Protein AF-U9T1N5-F1 (afdb_monomer_lite)

Foldseek 3Di:
DVVVVVVVVLVVVLVVLVVVLVVLVVVLVVLVVVLVVLVVVLVVLVVVLVVLVVVLVVLVVVLVVLVVVLVVLVVLLVCLVVLVVVLVVLVVVLVCCVPPHPDDSVVSVVVNVVSVVSNVVNVVSVVVSVVSVVVSVVSVVVSVVSVVVSVVSVVVSVVSVVVSVVSVVVSVVSVVVSVVSVVVSVVSVVVVVVVVVVVVVVVVVVVVVVVVVVVVVVVVVVVVVVVVVVVVVVVVVVVVVVVVVVVVVVVPPVPVVVVVVVVVVVVVVVCVVVVVVVVVVCPVVVVVVVVVVVVVVVVVVVVVVVVVVVVVVVVVVVVVVVVVVVVVVVVVVVVVVVVVVVVVD

Organism: Rhizophagus irregularis (strain DAOM 181602 / DAOM 197198 / MUCL 43194) (NCBI:txid747089)

Sequence (345 aa):
MQQINEEDKLKSLIAEELVEKKRLQKEIKDLKHKLAIKEEDIKQSEKQLEETNRKLELEDEKYVNIKNELDNIKSSLSGIEEKKVELNKLEKKLEHEKRFTKNGTSGLRRQMNDLKKQIHLLHEQAAKAKEMENKLEETRKHKEDLQNEQINQQACIKKLYEDKGNLQQLLEILNNKLKEKEKFICNLQQQSAKKITALYDGMKENEKLINKPGKQNEEKTNNEIKDEVIFIDKLNDRNSQKKITALNKQSENSDIINKHQQQTDELKRQLNEETREYQEDLTPLNYQLRNNEELSVGLKSELNEVIEKYQYSQNFHSKEIFILISQIQADQKLIDLMLKKRKLV

Radius of gyration: 77.5 Å; chains: 1; bounding box: 154×102×190 Å

Structure (mmCIF, N/CA/C/O backbone):
data_AF-U9T1N5-F1
#
_entry.id   AF-U9T1N5-F1
#
loop_
_atom_site.group_PDB
_atom_site.id
_atom_site.type_symbol
_atom_site.label_atom_id
_atom_site.label_alt_id
_atom_site.label_comp_id
_atom_site.label_asym_id
_atom_site.label_entity_id
_atom_site.label_seq_id
_atom_site.pdbx_PDB_ins_code
_atom_site.Cartn_x
_atom_site.Cartn_y
_atom_site.Cartn_z
_atom_site.occupancy
_atom_site.B_iso_or_equiv
_atom_site.auth_seq_id
_atom_site.auth_comp_id
_atom_site.auth_asym_id
_atom_site.auth_atom_id
_atom_site.pdbx_PDB_model_num
ATOM 1 N N . MET A 1 1 ? 20.075 -3.996 -54.965 1.00 49.34 1 MET A N 1
ATOM 2 C CA . MET A 1 1 ? 18.739 -3.717 -54.384 1.00 49.34 1 MET A CA 1
ATOM 3 C C . MET A 1 1 ? 18.363 -4.637 -53.217 1.00 49.34 1 MET A C 1
ATOM 5 O O . MET A 1 1 ? 17.818 -4.127 -52.252 1.00 49.34 1 MET A O 1
ATOM 9 N N . GLN A 1 2 ? 18.669 -5.945 -53.234 1.00 53.41 2 GLN A N 1
ATOM 10 C CA . GLN A 1 2 ? 18.290 -6.868 -52.140 1.00 53.41 2 GLN A CA 1
ATOM 11 C C . GLN A 1 2 ? 18.920 -6.555 -50.763 1.00 53.41 2 GLN A C 1
ATOM 13 O O . GLN A 1 2 ? 18.218 -6.625 -49.763 1.00 53.41 2 GLN A O 1
ATOM 18 N N . GLN A 1 3 ? 20.196 -6.150 -50.697 1.00 56.00 3 GLN A N 1
ATOM 19 C CA . GLN A 1 3 ? 20.889 -5.889 -49.419 1.00 56.00 3 GLN A CA 1
ATOM 20 C C . GLN A 1 3 ? 20.422 -4.619 -48.685 1.00 56.00 3 GLN A C 1
ATOM 22 O O . GLN A 1 3 ? 20.327 -4.634 -47.462 1.00 56.00 3 GLN A O 1
ATOM 27 N N . ILE A 1 4 ? 20.062 -3.553 -49.414 1.00 58.09 4 ILE A N 1
ATOM 28 C CA . ILE A 1 4 ? 19.536 -2.302 -48.826 1.00 58.09 4 ILE A CA 1
ATOM 29 C C . ILE A 1 4 ? 18.226 -2.582 -48.064 1.00 58.09 4 ILE A C 1
ATOM 31 O O . ILE A 1 4 ? 18.021 -2.098 -46.958 1.00 58.09 4 ILE A O 1
ATOM 35 N N . ASN A 1 5 ? 17.389 -3.476 -48.601 1.00 73.56 5 ASN A N 1
ATOM 36 C CA . ASN A 1 5 ? 16.113 -3.859 -47.995 1.00 73.56 5 ASN A CA 1
ATOM 37 C C . ASN A 1 5 ? 16.281 -4.653 -46.678 1.00 73.56 5 ASN A C 1
ATOM 39 O O . ASN A 1 5 ? 15.426 -4.598 -45.801 1.00 73.56 5 ASN A O 1
ATOM 43 N N . GLU A 1 6 ? 17.375 -5.399 -46.503 1.00 78.62 6 GLU A N 1
ATOM 44 C CA . GLU A 1 6 ? 17.632 -6.130 -45.251 1.00 78.62 6 GLU A CA 1
ATOM 45 C C . GLU A 1 6 ? 18.152 -5.237 -44.123 1.00 78.62 6 GLU A C 1
ATOM 47 O O . GLU A 1 6 ? 17.869 -5.496 -42.951 1.00 78.62 6 GLU A O 1
ATOM 52 N N . GLU A 1 7 ? 18.923 -4.202 -44.452 1.00 78.25 7 GLU A N 1
ATOM 53 C CA . GLU A 1 7 ? 19.484 -3.288 -43.459 1.00 78.25 7 GLU A CA 1
ATOM 54 C C . GLU A 1 7 ? 18.401 -2.387 -42.859 1.00 78.25 7 GLU A C 1
ATOM 56 O O . GLU A 1 7 ? 18.321 -2.237 -41.637 1.00 78.25 7 GLU A O 1
ATOM 61 N N . ASP A 1 8 ? 17.510 -1.870 -43.705 1.00 84.62 8 ASP A N 1
ATOM 62 C CA . ASP A 1 8 ? 16.367 -1.070 -43.268 1.00 84.62 8 ASP A CA 1
ATOM 63 C C . ASP A 1 8 ? 15.388 -1.897 -42.421 1.00 84.62 8 ASP A C 1
ATOM 65 O O . ASP A 1 8 ? 14.896 -1.417 -41.398 1.00 84.62 8 ASP A O 1
ATOM 69 N N . LYS A 1 9 ? 15.187 -3.181 -42.754 1.00 86.81 9 LYS A N 1
ATOM 70 C CA . LYS A 1 9 ? 14.418 -4.117 -41.915 1.00 86.81 9 LYS A CA 1
ATOM 71 C C . LYS A 1 9 ? 15.040 -4.313 -40.534 1.00 86.81 9 LYS A C 1
ATOM 73 O O . LYS A 1 9 ? 14.321 -4.287 -39.539 1.00 86.81 9 LYS A O 1
ATOM 78 N N . LEU A 1 10 ? 16.360 -4.492 -40.452 1.00 86.69 10 LEU A N 1
ATOM 79 C CA . LEU A 1 10 ? 17.055 -4.674 -39.174 1.00 86.69 10 LEU A CA 1
ATOM 80 C C . LEU A 1 10 ? 16.977 -3.405 -38.310 1.00 86.69 10 LEU A C 1
ATOM 82 O O . LEU A 1 10 ? 16.719 -3.494 -37.110 1.00 86.69 10 LEU A O 1
ATOM 86 N N . LYS A 1 11 ? 17.152 -2.225 -38.919 1.00 88.12 11 LYS A N 1
ATOM 87 C CA . LYS A 1 11 ? 16.994 -0.929 -38.238 1.00 88.12 11 LYS A CA 1
ATOM 88 C C . LYS A 1 11 ? 15.570 -0.742 -37.717 1.00 88.12 11 LYS A C 1
ATOM 90 O O . LYS A 1 11 ? 15.403 -0.361 -36.560 1.00 88.12 11 LYS A O 1
ATOM 95 N N . SER A 1 12 ? 14.565 -1.060 -38.537 1.00 89.06 12 SER A N 1
ATOM 96 C CA . SER A 1 12 ? 13.152 -1.017 -38.144 1.00 89.06 12 SER A CA 1
ATOM 97 C C . SER A 1 12 ? 12.873 -1.933 -36.951 1.00 89.06 12 SER A C 1
ATOM 99 O O . SER A 1 12 ? 12.274 -1.492 -35.973 1.00 89.06 12 SER A O 1
ATOM 101 N N . LEU A 1 13 ? 13.366 -3.175 -36.990 1.00 91.88 13 LEU A N 1
ATOM 102 C CA . LEU A 1 13 ? 13.184 -4.144 -35.908 1.00 91.88 13 LEU A CA 1
ATOM 103 C C . LEU A 1 13 ? 13.838 -3.670 -34.599 1.00 91.88 13 LEU A C 1
ATOM 105 O O . LEU A 1 13 ? 13.223 -3.730 -33.540 1.00 91.88 13 LEU A O 1
ATOM 109 N N . ILE A 1 14 ? 15.070 -3.148 -34.657 1.00 90.50 14 ILE A N 1
ATO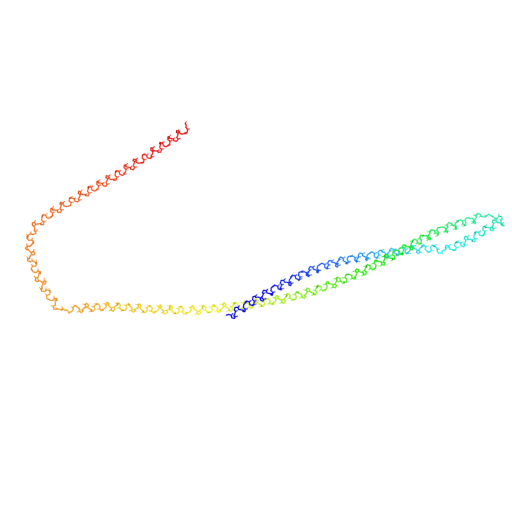M 110 C CA . ILE A 1 14 ? 15.757 -2.601 -33.473 1.00 90.50 14 ILE A CA 1
ATOM 111 C C . ILE A 1 14 ? 14.975 -1.417 -32.889 1.00 90.50 14 ILE A C 1
ATOM 113 O O . ILE A 1 14 ? 14.857 -1.302 -31.669 1.00 90.50 14 ILE A O 1
ATOM 117 N N . ALA A 1 15 ? 14.443 -0.534 -33.739 1.00 92.31 15 ALA A N 1
ATOM 118 C CA . ALA A 1 15 ? 13.656 0.610 -33.293 1.00 92.31 15 ALA A CA 1
ATOM 119 C C . ALA A 1 15 ? 12.362 0.174 -32.585 1.00 92.31 15 ALA A C 1
ATOM 121 O O . ALA A 1 15 ? 12.067 0.682 -31.503 1.00 92.31 15 ALA A O 1
ATOM 122 N N . GLU A 1 16 ? 11.632 -0.790 -33.150 1.00 92.69 16 GLU A N 1
ATOM 123 C CA . GLU A 1 16 ? 10.418 -1.364 -32.557 1.00 92.69 16 GLU A CA 1
ATOM 124 C C . GLU A 1 16 ? 10.701 -1.985 -31.179 1.00 92.69 16 GLU A C 1
ATOM 126 O O . GLU A 1 16 ? 10.043 -1.662 -30.187 1.00 92.69 16 GLU A O 1
ATOM 131 N N . GLU A 1 17 ? 11.760 -2.786 -31.078 1.00 93.56 17 GLU A N 1
ATOM 132 C CA . GLU A 1 17 ? 12.170 -3.423 -29.825 1.00 93.56 17 GLU A CA 1
ATOM 133 C C . GLU A 1 17 ? 12.615 -2.409 -28.756 1.00 93.56 17 GLU A C 1
ATOM 135 O O . GLU A 1 17 ? 12.323 -2.568 -27.567 1.00 93.56 17 GLU A O 1
ATOM 140 N N . LEU A 1 18 ? 13.275 -1.316 -29.154 1.00 93.50 18 LEU A N 1
ATOM 141 C CA . LEU A 1 18 ? 13.633 -0.222 -28.245 1.00 93.50 18 LEU A CA 1
ATOM 142 C C . LEU A 1 18 ? 12.406 0.537 -27.722 1.00 93.50 18 LEU A C 1
ATOM 144 O O . LEU A 1 18 ? 12.415 0.989 -26.572 1.00 93.50 18 LEU A O 1
ATOM 148 N N . VAL A 1 19 ? 11.364 0.697 -28.541 1.00 94.88 19 VAL A N 1
ATOM 149 C CA . VAL A 1 19 ? 10.091 1.293 -28.107 1.00 94.88 19 VAL A CA 1
ATOM 150 C C . VAL A 1 19 ? 9.415 0.388 -27.081 1.00 94.88 19 VAL A C 1
ATOM 152 O O . VAL A 1 19 ? 9.034 0.863 -26.008 1.00 94.88 19 VAL A O 1
ATOM 155 N N . GLU A 1 20 ? 9.345 -0.914 -27.350 1.00 93.62 20 GLU A N 1
ATOM 156 C CA . GLU A 1 20 ? 8.751 -1.884 -26.429 1.00 93.62 20 GLU A CA 1
ATOM 157 C C . GLU A 1 20 ? 9.527 -1.970 -25.104 1.00 93.62 20 GLU A C 1
ATOM 159 O O . GLU A 1 20 ? 8.930 -1.958 -24.026 1.00 93.62 20 GLU A O 1
ATOM 164 N N . LYS A 1 21 ? 10.866 -1.931 -25.154 1.00 94.19 21 LYS A N 1
ATOM 165 C CA . LYS A 1 21 ? 11.723 -1.821 -23.962 1.00 94.19 21 LYS A CA 1
ATOM 166 C C . LYS A 1 21 ? 11.336 -0.619 -23.096 1.00 94.19 21 LYS A C 1
ATOM 168 O O . LYS A 1 21 ? 11.179 -0.756 -21.882 1.00 94.19 21 LYS A O 1
ATOM 173 N N . LYS A 1 22 ? 11.177 0.564 -23.701 1.00 95.94 22 LYS A N 1
ATOM 174 C CA . LYS A 1 22 ? 10.776 1.783 -22.976 1.00 95.94 22 LYS A CA 1
ATOM 175 C C . LYS A 1 22 ? 9.373 1.652 -22.379 1.00 95.94 22 LYS A C 1
ATOM 177 O O . LYS A 1 22 ? 9.148 2.129 -21.266 1.00 95.94 22 LYS A O 1
ATOM 182 N N . ARG A 1 23 ? 8.447 0.993 -23.085 1.00 95.81 23 ARG A N 1
ATOM 183 C CA . ARG A 1 23 ? 7.092 0.708 -22.590 1.00 95.81 23 ARG A CA 1
ATOM 184 C C . ARG A 1 23 ? 7.133 -0.162 -21.333 1.00 95.81 23 ARG A C 1
ATOM 186 O O . ARG A 1 23 ? 6.575 0.239 -20.314 1.00 95.81 23 ARG A O 1
ATOM 193 N N . LEU A 1 24 ? 7.876 -1.269 -21.370 1.00 96.75 24 LEU A N 1
ATOM 194 C CA . LEU A 1 24 ? 8.067 -2.161 -20.220 1.00 96.75 24 LEU A CA 1
ATOM 195 C C . LEU A 1 24 ? 8.719 -1.443 -19.033 1.00 96.75 24 LEU A C 1
ATOM 197 O O . LEU A 1 24 ? 8.274 -1.591 -17.899 1.00 96.75 24 LEU A O 1
ATOM 201 N N . GLN A 1 25 ? 9.742 -0.618 -19.276 1.00 97.00 25 GLN A N 1
ATOM 202 C CA . GLN A 1 25 ? 10.389 0.170 -18.219 1.00 97.00 25 GLN A CA 1
ATOM 203 C C . GLN A 1 25 ? 9.416 1.132 -17.527 1.00 97.00 25 GLN A C 1
ATOM 205 O O . GLN A 1 25 ? 9.469 1.285 -16.304 1.00 97.00 25 GLN A O 1
ATOM 210 N N . LYS A 1 26 ? 8.523 1.770 -18.294 1.00 96.81 26 LYS A N 1
ATOM 211 C CA . LYS A 1 26 ? 7.474 2.629 -17.739 1.00 96.81 26 LYS A CA 1
ATOM 212 C C . LYS A 1 26 ? 6.490 1.819 -16.893 1.00 96.81 26 LYS A C 1
ATOM 214 O O . LYS A 1 26 ? 6.240 2.194 -15.755 1.00 96.81 26 LYS A O 1
ATOM 219 N N . GLU A 1 27 ? 6.009 0.689 -17.401 1.00 97.44 27 GLU A N 1
ATOM 220 C CA . GLU A 1 27 ? 5.070 -0.177 -16.678 1.00 97.44 27 GLU A CA 1
ATOM 221 C C . GLU A 1 27 ? 5.668 -0.713 -15.365 1.00 97.44 27 GLU A C 1
ATOM 223 O O . GLU A 1 27 ? 5.033 -0.644 -14.315 1.00 97.44 27 GLU A O 1
ATOM 228 N N . ILE A 1 28 ? 6.934 -1.143 -15.384 1.00 97.69 28 ILE A N 1
ATOM 229 C CA . ILE A 1 28 ? 7.688 -1.553 -14.188 1.00 97.69 28 ILE A CA 1
ATOM 230 C C . ILE A 1 28 ? 7.781 -0.408 -13.174 1.00 97.69 28 ILE A C 1
ATOM 232 O O . ILE A 1 28 ? 7.626 -0.631 -11.972 1.00 97.69 28 ILE A O 1
ATOM 236 N N . LYS A 1 29 ? 8.043 0.821 -13.633 1.00 97.94 29 LYS A N 1
ATOM 237 C CA . LYS A 1 29 ? 8.096 2.002 -12.761 1.00 97.94 29 LYS A CA 1
ATOM 238 C C . LYS A 1 29 ? 6.735 2.275 -12.117 1.00 97.94 29 LYS A C 1
ATOM 240 O O . LYS A 1 29 ? 6.678 2.499 -10.908 1.00 97.94 29 LYS A O 1
ATOM 245 N N . ASP A 1 30 ? 5.664 2.208 -12.900 1.00 97.19 30 ASP A N 1
ATOM 246 C CA . ASP A 1 30 ? 4.296 2.428 -12.428 1.00 97.19 30 ASP A CA 1
ATOM 247 C C . ASP A 1 30 ? 3.879 1.349 -11.410 1.00 97.19 30 ASP A C 1
ATOM 249 O O . ASP A 1 30 ? 3.294 1.665 -10.373 1.00 97.19 30 ASP A O 1
ATOM 253 N N . LEU A 1 31 ? 4.242 0.081 -11.640 1.00 97.50 31 LEU A N 1
ATOM 254 C CA . LEU A 1 31 ? 4.007 -1.008 -10.685 1.00 97.50 31 LEU A CA 1
ATOM 255 C C . LEU A 1 31 ? 4.793 -0.838 -9.386 1.00 97.50 31 LEU A C 1
ATOM 257 O O . LEU A 1 31 ? 4.227 -1.041 -8.315 1.00 97.50 31 LEU A O 1
ATOM 261 N N . LYS A 1 32 ? 6.065 -0.427 -9.451 1.00 97.56 32 LYS A N 1
ATOM 262 C CA . LYS A 1 32 ? 6.857 -0.128 -8.245 1.00 97.56 32 LYS A CA 1
ATOM 263 C C . LYS A 1 32 ? 6.202 0.962 -7.402 1.00 97.56 32 LYS A C 1
ATOM 265 O O . LYS A 1 32 ? 6.178 0.851 -6.181 1.00 97.56 32 LYS A O 1
ATOM 270 N N . HIS A 1 33 ? 5.640 1.985 -8.044 1.00 97.25 33 HIS A N 1
ATOM 271 C CA . HIS A 1 33 ? 4.920 3.036 -7.334 1.00 97.25 33 HIS A CA 1
ATOM 272 C C . HIS A 1 33 ? 3.635 2.515 -6.674 1.00 97.25 33 HIS A C 1
ATOM 274 O O . HIS A 1 33 ? 3.422 2.758 -5.490 1.00 97.25 33 HIS A O 1
ATOM 280 N N . LYS A 1 34 ? 2.820 1.732 -7.398 1.00 97.44 34 LYS A N 1
ATOM 281 C CA . LYS A 1 34 ? 1.622 1.080 -6.833 1.00 97.44 34 LYS A CA 1
ATOM 282 C C . LYS A 1 34 ? 1.954 0.174 -5.645 1.00 97.44 34 LYS A C 1
ATOM 284 O O . LYS A 1 34 ? 1.211 0.150 -4.671 1.00 97.44 34 LYS A O 1
ATOM 289 N N . LEU A 1 35 ? 3.067 -0.552 -5.724 1.00 97.69 35 LEU A N 1
ATOM 290 C CA . LEU A 1 35 ? 3.537 -1.427 -4.655 1.00 97.69 35 LEU A CA 1
ATOM 291 C C . LEU A 1 35 ? 3.932 -0.623 -3.410 1.00 97.69 35 LEU A C 1
ATOM 293 O O . LEU A 1 35 ? 3.519 -0.986 -2.317 1.00 97.69 35 LEU A O 1
ATOM 297 N N . ALA A 1 36 ? 4.645 0.495 -3.576 1.00 97.62 36 ALA A N 1
ATOM 298 C CA . ALA A 1 36 ? 4.997 1.378 -2.463 1.00 97.62 36 ALA A CA 1
ATOM 299 C C . ALA A 1 36 ? 3.756 1.967 -1.765 1.00 97.62 36 ALA A C 1
ATOM 301 O O . ALA A 1 36 ? 3.712 2.008 -0.541 1.00 97.62 36 ALA A O 1
ATOM 302 N N . ILE A 1 37 ? 2.733 2.366 -2.533 1.00 97.38 37 ILE A N 1
ATOM 303 C CA . ILE A 1 37 ? 1.448 2.820 -1.975 1.00 97.38 37 ILE A CA 1
ATOM 304 C C . ILE A 1 37 ? 0.804 1.699 -1.150 1.00 97.38 37 ILE A C 1
ATOM 306 O O . ILE A 1 37 ? 0.467 1.906 0.009 1.00 97.38 37 ILE A O 1
ATOM 310 N N . LYS A 1 38 ? 0.709 0.486 -1.711 1.00 96.62 38 LYS A N 1
ATOM 311 C CA . LYS A 1 38 ? 0.138 -0.674 -1.008 1.00 96.62 38 LYS A CA 1
ATOM 312 C C . LYS A 1 38 ? 0.890 -1.030 0.274 1.00 96.62 38 LYS A C 1
ATOM 314 O O . LYS A 1 38 ? 0.267 -1.452 1.240 1.00 96.62 38 LYS A O 1
ATOM 319 N N . GLU A 1 39 ? 2.213 -0.895 0.295 1.00 97.06 39 GLU A N 1
ATOM 320 C CA . GLU A 1 39 ? 3.005 -1.122 1.509 1.00 97.06 39 GLU A CA 1
ATOM 321 C C . GLU A 1 39 ? 2.685 -0.118 2.614 1.00 97.06 39 GLU A C 1
ATOM 323 O O . GLU A 1 39 ? 2.682 -0.494 3.786 1.00 97.06 39 GLU A O 1
ATOM 328 N N . GLU A 1 40 ? 2.390 1.129 2.256 1.00 97.88 40 GLU A N 1
ATOM 329 C CA . GLU A 1 40 ? 1.962 2.139 3.220 1.00 97.88 40 GLU A CA 1
ATOM 330 C C . GLU A 1 40 ? 0.531 1.881 3.711 1.00 97.88 40 GLU A C 1
ATOM 332 O O . GLU A 1 40 ? 0.290 1.912 4.918 1.00 97.88 40 GLU A O 1
ATOM 337 N N . ASP A 1 41 ? -0.386 1.507 2.810 1.00 97.88 41 ASP A N 1
ATOM 338 C CA . ASP A 1 41 ? -1.759 1.121 3.167 1.00 97.88 41 ASP A CA 1
ATOM 339 C C . ASP A 1 41 ? -1.781 -0.044 4.176 1.00 97.88 41 ASP A C 1
ATOM 341 O O . ASP A 1 41 ? -2.577 -0.043 5.120 1.00 97.88 41 ASP A O 1
ATOM 345 N N . ILE A 1 42 ? -0.892 -1.036 4.001 1.00 98.19 42 ILE A N 1
ATOM 346 C CA . ILE A 1 42 ? -0.732 -2.163 4.935 1.00 98.19 42 ILE A CA 1
ATOM 347 C C . ILE A 1 42 ? -0.298 -1.652 6.307 1.00 98.19 42 ILE A C 1
ATOM 349 O O . ILE A 1 42 ? -0.986 -1.929 7.286 1.00 98.19 42 ILE A O 1
ATOM 353 N N . LYS A 1 43 ? 0.781 -0.863 6.386 1.00 98.00 43 LYS A N 1
ATOM 354 C CA . LYS A 1 43 ? 1.285 -0.330 7.665 1.00 98.00 43 LYS A CA 1
ATOM 355 C C . LYS A 1 43 ? 0.228 0.484 8.405 1.00 98.00 43 LYS A C 1
ATOM 357 O O . LYS A 1 43 ? 0.088 0.366 9.621 1.00 98.00 43 LYS A O 1
ATOM 362 N N . GLN A 1 44 ? -0.513 1.323 7.681 1.00 98.00 44 GLN A N 1
ATOM 363 C CA . GLN A 1 44 ? -1.583 2.119 8.270 1.00 98.00 44 GLN A CA 1
ATOM 364 C C . GLN A 1 44 ? -2.705 1.225 8.813 1.00 98.00 44 GLN A C 1
ATOM 366 O O . GLN A 1 44 ? -3.168 1.445 9.933 1.00 98.00 44 GLN A O 1
ATOM 371 N N . SER A 1 45 ? -3.109 0.207 8.052 1.00 97.81 45 SER A N 1
ATOM 372 C CA . SER A 1 45 ? -4.154 -0.737 8.462 1.00 97.81 45 SER A CA 1
ATOM 373 C C . SER A 1 45 ? -3.723 -1.583 9.667 1.00 97.81 45 SER A C 1
ATOM 375 O O . SER A 1 45 ? -4.507 -1.777 10.592 1.00 97.81 45 SER A O 1
ATOM 377 N N . GLU A 1 46 ? -2.467 -2.038 9.710 1.00 97.94 46 GLU A N 1
ATOM 378 C CA . GLU A 1 46 ? -1.898 -2.767 10.853 1.00 97.94 46 GLU A CA 1
ATOM 379 C C . GLU A 1 46 ? -1.887 -1.917 12.125 1.00 97.94 46 GLU A C 1
ATOM 381 O O . GLU A 1 46 ? -2.254 -2.397 13.196 1.00 97.94 46 GLU A O 1
ATOM 386 N N . LYS A 1 47 ? -1.538 -0.631 12.008 1.00 98.12 47 LYS A N 1
ATOM 387 C CA . LYS A 1 47 ? -1.574 0.305 13.136 1.00 98.12 47 LYS A CA 1
ATOM 388 C C . LYS A 1 47 ? -2.994 0.504 13.675 1.00 98.12 47 LYS A C 1
ATOM 390 O O . LYS A 1 47 ? -3.180 0.574 14.888 1.00 98.12 47 LYS A O 1
ATOM 395 N N . GLN A 1 48 ? -3.988 0.599 12.790 1.00 97.44 48 GLN A N 1
ATOM 396 C CA . GLN A 1 48 ? -5.396 0.688 13.192 1.00 97.44 48 GLN A CA 1
ATOM 397 C C . GLN A 1 48 ? -5.856 -0.587 13.906 1.00 97.44 48 GLN A C 1
ATOM 399 O O . GLN A 1 48 ? -6.497 -0.494 14.950 1.00 97.44 48 GLN A O 1
ATOM 404 N N . LEU A 1 49 ? -5.458 -1.760 13.402 1.00 98.06 49 LEU A N 1
ATOM 405 C CA . LEU A 1 49 ? -5.737 -3.041 14.051 1.00 98.06 49 LEU A CA 1
ATOM 406 C C . LEU A 1 49 ? -5.115 -3.132 15.448 1.00 98.06 49 LEU A C 1
ATOM 408 O O . LEU A 1 49 ? -5.768 -3.578 16.390 1.00 98.06 49 LEU A O 1
ATOM 412 N N . GLU A 1 50 ? -3.873 -2.680 15.607 1.00 97.88 50 GLU A N 1
ATOM 413 C CA . GLU A 1 50 ? -3.217 -2.634 16.913 1.00 97.88 50 GLU A CA 1
ATOM 414 C C . GLU A 1 50 ? -3.960 -1.711 17.896 1.00 97.88 50 GLU A C 1
ATOM 416 O O . GLU A 1 50 ? -4.142 -2.061 19.063 1.00 97.88 50 GLU A O 1
ATOM 421 N N . GLU A 1 51 ? -4.439 -0.553 17.436 1.00 97.81 51 GLU A N 1
ATOM 422 C CA . GLU A 1 51 ? -5.229 0.362 18.264 1.00 97.81 51 GLU A CA 1
ATOM 423 C C . GLU A 1 51 ? -6.569 -0.255 18.693 1.00 97.81 51 GLU A C 1
ATOM 425 O O . GLU A 1 51 ? -6.936 -0.167 19.868 1.00 97.81 51 GLU A O 1
ATOM 430 N N . THR A 1 52 ? -7.281 -0.915 17.776 1.00 97.69 52 THR A N 1
ATOM 431 C CA . THR A 1 52 ? -8.526 -1.634 18.083 1.00 97.69 52 THR A CA 1
ATOM 432 C C . THR A 1 52 ? -8.286 -2.770 19.083 1.00 97.69 52 THR A C 1
ATOM 434 O O . THR A 1 52 ? -9.064 -2.922 20.025 1.00 97.69 52 THR A O 1
ATOM 437 N N . ASN A 1 53 ? -7.175 -3.504 18.969 1.00 97.75 53 ASN A N 1
ATOM 438 C CA . ASN A 1 53 ? -6.807 -4.547 19.935 1.00 97.75 53 ASN A CA 1
ATOM 439 C C . ASN A 1 53 ? -6.578 -3.983 21.342 1.00 97.75 53 ASN A C 1
ATOM 441 O O . ASN A 1 53 ? -7.104 -4.525 22.310 1.00 97.75 53 ASN A O 1
ATOM 445 N N . ARG A 1 54 ? -5.867 -2.854 21.464 1.00 97.94 54 ARG A N 1
ATOM 446 C CA . ARG A 1 54 ? -5.678 -2.186 22.765 1.00 97.94 54 ARG A CA 1
ATOM 447 C C . ARG A 1 54 ? -7.004 -1.711 23.361 1.00 97.94 54 ARG A C 1
ATOM 449 O O . ARG A 1 54 ? -7.203 -1.801 24.568 1.00 97.94 54 ARG A O 1
ATOM 456 N N . LYS A 1 55 ? -7.929 -1.210 22.532 1.00 97.56 55 LYS A N 1
ATOM 457 C CA . LYS A 1 55 ? -9.279 -0.832 22.989 1.00 97.56 55 LYS A CA 1
ATOM 458 C C . LYS A 1 55 ? -10.054 -2.043 23.511 1.00 97.56 55 LYS A C 1
ATOM 460 O O . LYS A 1 55 ? -10.708 -1.919 24.541 1.00 97.56 55 LYS A O 1
ATOM 465 N N . LEU A 1 56 ? -9.954 -3.197 22.847 1.00 96.81 56 LEU A N 1
ATOM 466 C CA . LEU A 1 56 ? -10.569 -4.447 23.307 1.00 96.81 56 LEU A CA 1
ATOM 467 C C . LEU A 1 56 ? -10.031 -4.894 24.670 1.00 96.81 56 LEU A C 1
ATOM 469 O O . LEU A 1 56 ? -10.829 -5.211 25.547 1.00 96.81 56 LEU A O 1
ATOM 473 N N . GLU A 1 57 ? -8.711 -4.866 24.869 1.00 96.50 57 GLU A N 1
ATOM 474 C CA . GLU A 1 57 ? -8.086 -5.205 26.158 1.00 96.50 57 GLU A CA 1
ATOM 475 C C . GLU A 1 57 ? -8.602 -4.304 27.291 1.00 96.50 57 GLU A C 1
ATOM 477 O O . GLU A 1 57 ? -9.001 -4.791 28.349 1.00 96.50 57 GLU A O 1
ATOM 482 N N . LEU A 1 58 ? -8.688 -2.993 27.045 1.00 95.69 58 LEU A N 1
ATOM 483 C CA . LEU A 1 58 ? -9.226 -2.041 28.020 1.00 95.69 58 LEU A CA 1
ATOM 484 C C . LEU A 1 58 ? -10.712 -2.277 28.323 1.00 95.69 58 LEU A C 1
ATOM 486 O O . LEU A 1 58 ? -11.143 -2.099 29.463 1.00 95.69 58 LEU A O 1
ATOM 490 N N . GLU A 1 59 ? -11.518 -2.653 27.329 1.00 94.94 59 GLU A N 1
ATOM 491 C CA . GLU A 1 59 ? -12.924 -3.003 27.561 1.00 94.94 59 GLU A CA 1
ATOM 492 C C . GLU A 1 59 ? -13.077 -4.318 28.336 1.00 94.94 59 GLU A C 1
ATOM 494 O O . GLU A 1 59 ? -13.979 -4.426 29.168 1.00 94.94 59 GLU A O 1
ATOM 499 N N . ASP A 1 60 ? -12.175 -5.283 28.148 1.00 94.38 60 ASP A N 1
ATOM 500 C CA . ASP A 1 60 ? -12.144 -6.515 28.941 1.00 94.38 60 ASP A CA 1
ATOM 501 C C . ASP A 1 60 ? -11.828 -6.244 30.412 1.00 94.38 60 ASP A C 1
ATOM 503 O O . ASP A 1 60 ? -12.523 -6.747 31.301 1.00 94.38 60 ASP A O 1
ATOM 507 N N . GLU A 1 61 ? -10.846 -5.385 30.684 1.00 95.88 61 GLU A N 1
ATOM 508 C CA . GLU A 1 61 ? -10.533 -4.940 32.044 1.00 95.88 61 GLU A CA 1
ATOM 509 C C . GLU A 1 61 ? -11.723 -4.218 32.694 1.00 95.88 61 GLU A C 1
ATOM 511 O O . GLU A 1 61 ? -12.095 -4.522 33.835 1.00 95.88 61 GLU A O 1
ATOM 516 N N . LYS A 1 62 ? -12.373 -3.300 31.962 1.00 96.06 62 LYS A N 1
ATOM 517 C CA . LYS A 1 62 ? -13.580 -2.603 32.437 1.00 96.06 62 LYS A CA 1
ATOM 518 C C . LYS A 1 62 ? -14.710 -3.577 32.746 1.00 96.06 62 LYS A C 1
ATOM 520 O O . LYS A 1 62 ? -15.324 -3.468 33.808 1.00 96.06 62 LYS A O 1
ATOM 525 N N . TYR A 1 63 ? -14.976 -4.528 31.850 1.00 96.06 63 TYR A N 1
ATOM 526 C CA . TYR A 1 63 ? -16.022 -5.529 32.037 1.00 96.06 63 TYR A CA 1
ATOM 527 C C . TYR A 1 63 ? -15.781 -6.342 33.312 1.00 96.06 63 TYR A C 1
ATOM 529 O O . TYR A 1 63 ? -16.685 -6.471 34.139 1.00 96.06 63 TYR A O 1
ATOM 537 N N . VAL A 1 64 ? -14.555 -6.843 33.509 1.00 96.19 64 VAL A N 1
ATOM 538 C CA . VAL A 1 64 ? -14.174 -7.600 34.710 1.00 96.19 64 VAL A CA 1
ATOM 539 C C . VAL A 1 64 ? -14.350 -6.757 35.974 1.00 96.19 64 VAL A C 1
ATOM 541 O O . VAL A 1 64 ? -14.912 -7.248 36.954 1.00 96.19 64 VAL A O 1
ATOM 544 N N . ASN A 1 65 ? -13.937 -5.485 35.960 1.00 96.69 65 ASN A N 1
ATOM 545 C CA . ASN A 1 65 ? -14.089 -4.612 37.124 1.00 96.69 65 ASN A CA 1
ATOM 546 C C . ASN A 1 65 ? -15.566 -4.383 37.492 1.00 96.69 65 ASN A C 1
ATOM 548 O O . ASN A 1 65 ? -15.958 -4.620 38.636 1.00 96.69 65 ASN A O 1
ATOM 552 N N . ILE A 1 66 ? -16.407 -4.003 36.521 1.00 95.81 66 ILE A N 1
ATOM 553 C CA . ILE A 1 66 ? -17.844 -3.782 36.765 1.00 95.81 66 ILE A CA 1
ATOM 554 C C . ILE A 1 66 ? -18.512 -5.086 37.222 1.00 95.81 66 ILE A C 1
ATOM 556 O O . ILE A 1 66 ? -19.357 -5.081 38.118 1.00 95.81 66 ILE A O 1
ATOM 560 N N . LYS A 1 67 ? -18.113 -6.225 36.645 1.00 97.19 67 LYS A N 1
ATOM 561 C CA . LYS A 1 67 ? -18.637 -7.540 37.018 1.00 97.19 67 LYS A CA 1
ATOM 562 C C . LYS A 1 67 ? -18.319 -7.889 38.475 1.00 97.19 67 LYS A C 1
ATOM 564 O O . LYS A 1 67 ? -19.222 -8.311 39.198 1.00 97.19 67 LYS A O 1
ATOM 569 N N . ASN A 1 68 ? -17.087 -7.653 38.921 1.00 96.38 68 ASN A N 1
ATOM 570 C CA . ASN A 1 68 ? -16.678 -7.879 40.309 1.00 96.38 68 ASN A CA 1
ATOM 571 C C . ASN A 1 68 ? -17.433 -6.966 41.290 1.00 96.38 68 ASN A C 1
ATOM 573 O O . ASN A 1 68 ? -17.900 -7.427 42.333 1.00 96.38 68 ASN A O 1
ATOM 577 N N . GLU A 1 69 ? -17.596 -5.681 40.960 1.00 95.31 69 GLU A N 1
ATOM 578 C CA . GLU A 1 69 ? -18.392 -4.746 41.767 1.00 95.31 69 GLU A CA 1
ATOM 579 C C . GLU A 1 69 ? -19.856 -5.198 41.886 1.00 95.31 69 GLU A C 1
ATOM 581 O O . GLU A 1 69 ? -20.424 -5.199 42.984 1.00 95.31 69 GLU A O 1
ATOM 586 N N . LEU A 1 70 ? -20.451 -5.653 40.779 1.00 96.38 70 LEU A N 1
ATOM 587 C CA . LEU A 1 70 ? -21.812 -6.178 40.765 1.00 96.38 70 LEU A CA 1
ATOM 588 C C . LEU A 1 70 ? -21.949 -7.427 41.643 1.00 96.38 70 LEU A C 1
ATOM 590 O O . LEU A 1 70 ? -22.918 -7.538 42.396 1.00 96.38 70 LEU A O 1
ATOM 594 N N . ASP A 1 71 ? -20.994 -8.354 41.581 1.00 95.12 71 ASP A N 1
ATOM 595 C CA . ASP A 1 71 ? -21.027 -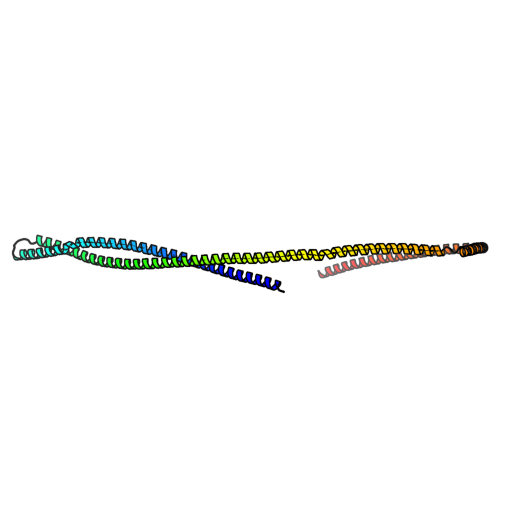9.587 42.373 1.00 95.12 71 ASP A CA 1
ATOM 596 C C . ASP A 1 71 ? -20.868 -9.305 43.883 1.00 95.12 71 ASP A C 1
ATOM 598 O O . ASP A 1 71 ? -21.544 -9.931 44.710 1.00 95.12 71 ASP A O 1
ATOM 602 N N . ASN A 1 72 ? -20.088 -8.283 44.256 1.00 94.00 72 ASN A N 1
ATOM 603 C CA . ASN A 1 72 ? -19.994 -7.796 45.638 1.00 94.00 72 ASN A CA 1
ATOM 604 C C . ASN A 1 72 ? -21.328 -7.219 46.145 1.00 94.00 72 ASN A C 1
ATOM 606 O O . ASN A 1 72 ? -21.766 -7.515 47.266 1.00 94.00 72 ASN A O 1
ATOM 610 N N . ILE A 1 73 ? -22.012 -6.420 45.319 1.00 93.31 73 ILE A N 1
ATOM 611 C CA . ILE A 1 73 ? -23.336 -5.889 45.666 1.00 93.31 73 ILE A CA 1
ATOM 612 C C . ILE A 1 73 ? -24.363 -7.022 45.753 1.00 93.31 73 ILE A C 1
ATOM 614 O O . ILE A 1 73 ? -25.119 -7.085 46.722 1.00 93.31 73 ILE A O 1
ATOM 618 N N . LYS A 1 74 ? -24.370 -7.961 44.800 1.00 94.00 74 LYS A N 1
ATOM 619 C CA . LYS A 1 74 ? -25.274 -9.124 44.816 1.00 94.00 74 LYS A CA 1
ATOM 620 C C . LYS A 1 74 ? -25.088 -9.976 46.069 1.00 94.00 74 LYS A C 1
ATOM 622 O O . LYS A 1 74 ? -26.079 -10.371 46.683 1.00 94.00 74 LYS A O 1
ATOM 627 N N . SER A 1 75 ? -23.845 -10.180 46.499 1.00 91.00 75 SER A N 1
ATOM 628 C CA . SER A 1 75 ? -23.534 -10.871 47.756 1.00 91.00 75 SER A CA 1
ATOM 629 C C . SER A 1 75 ? -24.141 -10.146 48.963 1.00 91.00 75 SER A C 1
ATOM 631 O O . SER A 1 75 ? -24.771 -10.783 49.807 1.00 91.00 75 SER A O 1
ATOM 633 N N . SER A 1 76 ? -24.051 -8.811 49.000 1.00 88.81 76 SER A N 1
ATOM 634 C CA . SER A 1 76 ? -24.661 -7.978 50.053 1.00 88.81 76 SER A CA 1
ATOM 635 C C . SER A 1 76 ? -26.197 -8.039 50.048 1.00 88.81 76 SER A C 1
ATOM 637 O O . SER A 1 76 ? -26.828 -8.007 51.106 1.00 88.81 76 SER A O 1
ATOM 639 N N . LEU A 1 77 ? -26.807 -8.163 48.865 1.00 91.31 77 LEU A N 1
ATOM 640 C CA . LEU A 1 77 ? -28.261 -8.218 48.674 1.00 91.31 77 LEU A CA 1
ATOM 641 C C . LEU A 1 77 ? -28.891 -9.578 49.011 1.00 91.31 77 LEU A C 1
ATOM 643 O O . LEU A 1 77 ? -30.096 -9.629 49.258 1.00 91.31 77 LEU A O 1
ATOM 647 N N . SER A 1 78 ? -28.107 -10.660 49.055 1.00 88.00 78 SER A N 1
ATOM 648 C CA . SER A 1 78 ? -28.597 -12.040 49.227 1.00 88.00 78 SER A CA 1
ATOM 649 C C . SER A 1 78 ? -29.499 -12.253 50.458 1.00 88.00 78 SER A C 1
ATOM 651 O O . SER A 1 78 ? -30.456 -13.020 50.388 1.00 88.00 78 SER A O 1
ATOM 653 N N . GLY A 1 79 ? -29.266 -11.520 51.553 1.00 84.88 79 GLY A N 1
ATOM 654 C CA . GLY A 1 79 ? -30.036 -11.622 52.803 1.00 84.88 79 GLY A CA 1
ATOM 655 C C . GLY A 1 79 ? -31.187 -10.619 52.963 1.00 84.88 79 GLY A C 1
ATOM 656 O O . GLY A 1 79 ? -31.764 -10.520 54.048 1.00 84.88 79 GLY A O 1
ATOM 657 N N . ILE A 1 80 ? -31.526 -9.821 51.941 1.00 89.25 80 ILE A N 1
ATOM 658 C CA . ILE A 1 80 ? -32.549 -8.767 52.089 1.00 89.25 80 ILE A CA 1
ATOM 659 C C . ILE A 1 80 ? -33.936 -9.337 52.423 1.00 89.25 80 ILE A C 1
ATOM 661 O O . ILE A 1 80 ? -34.673 -8.747 53.214 1.00 89.25 80 ILE A O 1
ATOM 665 N N . GLU A 1 81 ? -34.291 -10.486 51.847 1.00 87.31 81 GLU A N 1
ATOM 666 C CA . GLU A 1 81 ? -35.614 -11.086 52.033 1.00 87.31 81 GLU A CA 1
ATOM 667 C C . GLU A 1 81 ? -35.769 -11.681 53.438 1.00 87.31 81 GLU A C 1
ATOM 669 O O . GLU A 1 81 ? -36.796 -11.490 54.089 1.00 87.31 81 GLU A O 1
ATOM 674 N N . GLU A 1 82 ? -34.705 -12.283 53.973 1.00 91.31 82 GLU A N 1
ATOM 675 C CA . GLU A 1 82 ? -34.661 -12.755 55.360 1.00 91.31 82 GLU A CA 1
ATOM 676 C C . GLU A 1 82 ? -34.872 -11.601 56.350 1.00 91.31 82 GLU A C 1
ATOM 678 O O . GLU A 1 82 ? -35.705 -11.702 57.256 1.00 91.31 82 GLU A O 1
ATOM 683 N N . LYS A 1 83 ? -34.205 -10.459 56.125 1.00 92.38 83 LYS A N 1
ATOM 684 C CA . LYS A 1 83 ? -34.379 -9.249 56.947 1.00 92.38 83 LYS A CA 1
ATOM 685 C C . LYS A 1 83 ? -35.802 -8.689 56.878 1.00 92.38 83 LYS A C 1
ATOM 687 O O . LYS A 1 83 ? -36.331 -8.241 57.894 1.00 92.38 83 LYS A O 1
ATOM 692 N N . LYS A 1 84 ? -36.463 -8.726 55.714 1.00 91.25 84 LYS A N 1
ATOM 693 C CA . LYS A 1 84 ? -37.880 -8.324 55.594 1.00 91.25 84 LYS A CA 1
ATOM 694 C C . LYS A 1 84 ? -38.805 -9.251 56.382 1.00 91.25 84 LYS A C 1
ATOM 696 O O . LYS A 1 84 ? -39.723 -8.776 57.053 1.00 91.25 84 LYS A O 1
ATOM 701 N N . VAL A 1 85 ? -38.562 -10.562 56.330 1.00 93.19 85 VAL A N 1
ATOM 702 C CA . VAL A 1 85 ? -39.320 -11.546 57.116 1.00 93.19 85 VAL A CA 1
ATOM 703 C C . VAL A 1 85 ? -39.125 -11.304 58.615 1.00 93.19 85 VAL A C 1
ATOM 705 O O . VAL A 1 85 ? -40.097 -11.342 59.374 1.00 93.19 85 VAL A O 1
ATOM 708 N N . GLU A 1 86 ? -37.896 -11.023 59.053 1.00 94.06 86 GLU A N 1
ATOM 709 C CA . GLU A 1 86 ? -37.588 -10.686 60.445 1.00 94.06 86 GLU A CA 1
ATOM 710 C C . GLU A 1 86 ? -38.291 -9.399 60.900 1.00 94.06 86 GLU A C 1
ATOM 712 O O . GLU A 1 86 ? -38.922 -9.385 61.961 1.00 94.06 86 GLU A O 1
ATOM 717 N N . LEU A 1 87 ? -38.278 -8.353 60.067 1.00 94.12 87 LEU A N 1
ATOM 718 C CA . LEU A 1 87 ? -38.995 -7.107 60.334 1.00 94.12 87 LEU A CA 1
ATOM 719 C C . LEU A 1 87 ? -40.501 -7.351 60.534 1.00 94.12 87 LEU A C 1
ATOM 721 O O . LEU A 1 87 ? -41.070 -6.879 61.516 1.00 94.12 87 LEU A O 1
ATOM 725 N N . ASN A 1 88 ? -41.136 -8.144 59.666 1.00 93.69 88 ASN A N 1
ATOM 726 C CA . ASN A 1 88 ? -42.562 -8.479 59.774 1.00 93.69 88 ASN A CA 1
ATOM 727 C C . ASN A 1 88 ? -42.869 -9.275 61.063 1.00 93.69 88 ASN A C 1
ATOM 729 O O . ASN A 1 88 ? -43.859 -9.022 61.755 1.00 93.69 88 ASN A O 1
ATOM 733 N N . LYS A 1 89 ? -41.985 -10.208 61.455 1.00 95.00 89 LYS A N 1
ATOM 734 C CA . LYS A 1 89 ? -42.102 -10.923 62.741 1.00 95.00 89 LYS A CA 1
ATOM 735 C C . LYS A 1 89 ? -42.042 -9.960 63.934 1.00 95.00 89 LYS A C 1
ATOM 737 O O . LYS A 1 89 ? -42.836 -10.111 64.864 1.00 95.00 89 LYS A O 1
ATOM 742 N N . LEU A 1 90 ? -41.129 -8.984 63.921 1.00 93.50 90 LEU A N 1
ATOM 743 C CA . LEU A 1 90 ? -41.025 -7.962 64.970 1.00 93.50 90 LEU A CA 1
ATOM 744 C C . LEU A 1 90 ? -42.247 -7.037 65.003 1.00 93.50 90 LEU A C 1
ATOM 746 O O . LEU A 1 90 ? -42.736 -6.739 66.090 1.00 93.50 90 LEU A O 1
ATOM 750 N N . GLU A 1 91 ? -42.778 -6.636 63.846 1.00 92.12 91 GLU A N 1
ATOM 751 C CA . GLU A 1 91 ? -43.995 -5.818 63.752 1.00 92.12 91 GLU A CA 1
ATOM 752 C C . GLU A 1 91 ? -45.200 -6.521 64.394 1.00 92.12 91 GLU A C 1
ATOM 754 O O . GLU A 1 91 ? -45.894 -5.923 65.219 1.00 92.12 91 GLU A O 1
ATOM 759 N N . LYS A 1 92 ? -45.393 -7.820 64.121 1.00 92.50 92 LYS A N 1
ATOM 760 C CA . LYS A 1 92 ? -46.445 -8.632 64.762 1.00 92.50 92 LYS A CA 1
ATOM 761 C C . LYS A 1 92 ? -46.269 -8.738 66.280 1.00 92.50 92 LYS A C 1
ATOM 763 O O . LYS A 1 92 ? -47.243 -8.599 67.019 1.00 92.50 92 LYS A O 1
ATOM 768 N N . LYS A 1 93 ? -45.038 -8.964 66.760 1.00 91.50 93 LYS A N 1
ATOM 769 C CA . LYS A 1 93 ? -44.731 -9.025 68.204 1.00 91.50 93 LYS A CA 1
ATOM 770 C C . LYS A 1 93 ? -44.991 -7.690 68.902 1.00 91.50 93 LYS A C 1
ATOM 772 O O . LYS A 1 93 ? -45.605 -7.672 69.964 1.00 91.50 93 LYS A O 1
ATOM 777 N N . LEU A 1 94 ? -44.554 -6.584 68.299 1.00 89.81 94 LEU A N 1
ATOM 778 C CA . LEU A 1 94 ? -44.761 -5.238 68.831 1.00 89.81 94 LEU A CA 1
ATOM 779 C C . LEU A 1 94 ? -46.253 -4.905 68.950 1.00 89.81 94 LEU A C 1
ATOM 781 O O . LEU A 1 94 ? -46.674 -4.324 69.950 1.00 89.81 94 LEU A O 1
ATOM 785 N N . GLU A 1 95 ? -47.051 -5.272 67.947 1.00 88.50 95 GLU A N 1
ATOM 786 C CA . GLU A 1 95 ? -48.499 -5.054 67.963 1.00 88.50 95 GLU A CA 1
ATOM 787 C C . GLU A 1 95 ? -49.192 -5.871 69.062 1.00 88.50 95 GLU A C 1
ATOM 789 O O . GLU A 1 95 ? -50.064 -5.353 69.761 1.00 88.50 95 GLU A O 1
ATOM 794 N N . HIS A 1 96 ? -48.761 -7.117 69.276 1.00 88.44 96 HIS A N 1
ATOM 795 C CA . HIS A 1 96 ? -49.240 -7.940 70.384 1.00 88.44 96 HIS A CA 1
ATOM 796 C C . HIS A 1 96 ? -48.887 -7.328 71.749 1.00 88.44 96 HIS A C 1
ATOM 798 O O . HIS A 1 96 ? -49.768 -7.167 72.594 1.00 88.44 96 HIS A O 1
ATOM 804 N N . GLU A 1 97 ? -47.624 -6.942 71.974 1.00 87.50 97 GLU A N 1
ATOM 805 C CA . GLU A 1 97 ? -47.211 -6.366 73.260 1.00 87.50 97 GLU A CA 1
ATOM 806 C C . GLU A 1 97 ? -47.968 -5.078 73.600 1.00 87.50 97 GLU A C 1
ATOM 808 O O . GLU A 1 97 ? -48.397 -4.921 74.743 1.00 87.50 97 GLU A O 1
ATOM 813 N N . LYS A 1 98 ? -48.203 -4.199 72.613 1.00 85.06 98 LYS A N 1
ATOM 814 C CA . LYS A 1 98 ? -48.999 -2.970 72.788 1.00 85.06 98 LYS A CA 1
ATOM 815 C C . LYS A 1 98 ? -50.425 -3.233 73.276 1.00 85.06 98 LYS A C 1
ATOM 817 O O . LYS A 1 98 ? -50.967 -2.407 74.004 1.00 85.06 98 LYS A O 1
ATOM 822 N N . ARG A 1 99 ? -51.049 -4.325 72.823 1.00 83.62 99 ARG A N 1
ATOM 823 C CA . ARG A 1 99 ? -52.465 -4.631 73.088 1.00 83.62 99 ARG A CA 1
ATOM 824 C C . ARG A 1 99 ? -52.681 -5.459 74.351 1.00 83.62 99 ARG A C 1
ATOM 826 O O . ARG A 1 99 ? -53.716 -5.305 74.990 1.00 83.62 99 ARG A O 1
ATOM 833 N N . PHE A 1 100 ? -51.740 -6.338 74.693 1.00 75.25 100 PHE A N 1
ATOM 834 C CA . PHE A 1 100 ? -51.988 -7.418 75.656 1.00 75.25 100 PHE A CA 1
ATOM 835 C C . PHE A 1 100 ? -51.010 -7.471 76.838 1.00 75.25 100 PHE A C 1
ATOM 837 O O . PHE A 1 100 ? -51.233 -8.246 77.764 1.00 75.25 100 PHE A O 1
ATOM 844 N N . THR A 1 101 ? -49.941 -6.665 76.856 1.00 71.06 101 THR A N 1
ATOM 845 C CA . THR A 1 101 ? -48.921 -6.716 77.924 1.00 71.06 101 THR A CA 1
ATOM 846 C C . THR A 1 101 ? -48.621 -5.332 78.507 1.00 71.06 101 THR A C 1
ATOM 848 O O . THR A 1 101 ? -48.687 -4.333 77.800 1.00 71.06 101 THR A O 1
ATOM 851 N N . LYS A 1 102 ? -48.253 -5.252 79.797 1.00 70.38 102 LYS A N 1
ATOM 852 C CA . LYS A 1 102 ? -47.790 -4.003 80.450 1.00 70.38 102 LYS A CA 1
ATOM 853 C C . LYS A 1 102 ? -46.277 -3.748 80.281 1.00 70.38 102 LYS A C 1
ATOM 855 O O . LYS A 1 102 ? -45.732 -2.863 80.937 1.00 70.38 102 LYS A O 1
ATOM 860 N N . ASN A 1 103 ? -45.591 -4.524 79.438 1.00 73.00 103 ASN A N 1
ATOM 861 C CA . ASN A 1 103 ? -44.143 -4.433 79.240 1.00 73.00 103 ASN A CA 1
ATOM 862 C C . ASN A 1 103 ? -43.743 -3.219 78.381 1.00 73.00 103 ASN A C 1
ATOM 864 O O . ASN A 1 103 ? -44.506 -2.723 77.551 1.00 73.00 103 ASN A O 1
ATOM 868 N N . GLY A 1 104 ? -42.513 -2.733 78.573 1.00 77.81 104 GLY A N 1
ATOM 869 C CA . GLY A 1 104 ? -41.959 -1.620 77.802 1.00 77.81 104 GLY A CA 1
ATOM 870 C C . GLY A 1 104 ? -41.564 -2.027 76.377 1.00 77.81 104 GLY A C 1
ATOM 871 O O . GLY A 1 104 ? -40.669 -2.838 76.179 1.00 77.81 104 GLY A O 1
ATOM 872 N N . THR A 1 105 ? -42.155 -1.386 75.368 1.00 86.38 105 THR A N 1
ATOM 873 C CA . THR A 1 105 ? -41.949 -1.703 73.936 1.00 86.38 105 THR A CA 1
ATOM 874 C C . THR A 1 105 ? -40.751 -0.995 73.283 1.00 86.38 105 THR A C 1
ATOM 876 O O . THR A 1 105 ? -40.622 -0.962 72.055 1.00 86.38 105 THR A O 1
ATOM 879 N N . SER A 1 106 ? -39.891 -0.345 74.068 1.00 86.50 106 SER A N 1
ATOM 880 C CA . SER A 1 106 ? -38.785 0.476 73.552 1.00 86.50 106 SER A CA 1
ATOM 881 C C . SER A 1 106 ? -37.720 -0.356 72.828 1.00 86.50 106 SER A C 1
ATOM 883 O O . SER A 1 106 ? -37.256 0.055 71.765 1.00 86.50 106 SER A O 1
ATOM 885 N N . GLY A 1 107 ? -37.379 -1.540 73.349 1.00 88.75 107 GLY A N 1
ATOM 886 C CA . GLY A 1 107 ? -36.390 -2.445 72.748 1.00 88.75 107 GLY A CA 1
ATOM 887 C C . GLY A 1 107 ? -36.805 -2.950 71.364 1.00 88.75 107 GLY A C 1
ATOM 888 O O . GLY A 1 107 ? -36.043 -2.809 70.408 1.00 88.75 107 GLY A O 1
ATOM 889 N N . LEU A 1 108 ? -38.048 -3.437 71.238 1.00 89.44 108 LEU A N 1
ATOM 890 C CA . LEU A 1 108 ? -38.620 -3.867 69.955 1.00 89.44 108 LEU A CA 1
ATOM 891 C C . LEU A 1 108 ? -38.640 -2.720 68.940 1.00 89.44 108 LEU A C 1
ATOM 893 O O . LEU A 1 108 ? -38.224 -2.901 67.799 1.00 89.44 108 LEU A O 1
ATOM 897 N N . ARG A 1 109 ? -39.056 -1.514 69.359 1.00 89.31 109 ARG A N 1
ATOM 898 C CA . ARG A 1 109 ? -39.044 -0.325 68.489 1.00 89.31 109 ARG A CA 1
ATOM 899 C C . ARG A 1 109 ? -37.641 0.020 67.988 1.00 89.31 109 ARG A C 1
ATOM 901 O O . ARG A 1 109 ? -37.500 0.414 66.833 1.00 89.31 109 ARG A O 1
ATOM 908 N N . ARG A 1 110 ? -36.610 -0.142 68.823 1.00 92.88 110 ARG A N 1
ATOM 909 C CA . ARG A 1 110 ? -35.215 0.105 68.432 1.00 92.88 110 ARG A CA 1
ATOM 910 C C . ARG A 1 110 ? -34.744 -0.887 67.368 1.00 92.88 110 ARG A C 1
ATOM 912 O O . ARG A 1 110 ? -34.336 -0.452 66.298 1.00 92.88 110 ARG A O 1
ATOM 919 N N . GLN A 1 111 ? -34.901 -2.188 67.621 1.00 93.56 111 GLN A N 1
ATOM 920 C CA . GLN A 1 111 ? -34.541 -3.247 66.666 1.00 93.56 111 GLN A CA 1
ATOM 921 C C . GLN A 1 111 ? -35.253 -3.068 65.322 1.00 93.56 111 GLN A C 1
ATOM 923 O O . GLN A 1 111 ? -34.641 -3.174 64.264 1.00 93.56 111 GLN A O 1
ATOM 928 N N . MET A 1 112 ? -36.544 -2.734 65.365 1.00 94.19 112 MET A N 1
ATOM 929 C CA . MET A 1 112 ? -37.362 -2.502 64.179 1.00 94.19 112 MET A CA 1
ATOM 930 C C . MET A 1 112 ? -36.864 -1.300 63.363 1.00 94.19 112 MET A C 1
ATOM 932 O O . MET A 1 112 ? -36.788 -1.375 62.138 1.00 94.19 112 MET A O 1
ATOM 936 N N . ASN A 1 113 ? -36.481 -0.204 64.025 1.00 93.38 113 ASN A N 1
ATOM 937 C CA . ASN A 1 113 ? -35.890 0.957 63.358 1.00 93.38 113 ASN A CA 1
ATOM 938 C C . ASN A 1 113 ? -34.524 0.632 62.736 1.00 93.38 113 ASN A C 1
ATOM 940 O O . ASN A 1 113 ? -34.255 1.066 61.616 1.00 93.38 113 ASN A O 1
ATOM 944 N N . ASP A 1 114 ? -33.683 -0.141 63.423 1.00 94.88 114 ASP A N 1
ATOM 945 C CA . ASP A 1 114 ? -32.373 -0.547 62.905 1.00 94.88 114 ASP A CA 1
ATOM 946 C C . ASP A 1 114 ? -32.517 -1.471 61.681 1.00 94.88 114 ASP A C 1
ATOM 948 O O . ASP A 1 114 ? -31.853 -1.257 60.667 1.00 94.88 114 ASP A O 1
ATOM 952 N N . LEU A 1 115 ? -33.455 -2.427 61.715 1.00 94.94 115 LEU A N 1
ATOM 953 C CA . LEU A 1 115 ? -33.809 -3.271 60.565 1.00 94.94 115 LEU A CA 1
ATOM 954 C C . LEU A 1 115 ? -34.350 -2.455 59.386 1.00 94.94 115 LEU A C 1
ATOM 956 O O . LEU A 1 115 ? -33.924 -2.671 58.253 1.00 94.94 115 LEU A O 1
ATOM 960 N N . LYS A 1 116 ? -35.235 -1.478 59.632 1.00 94.44 116 LYS A N 1
ATOM 961 C CA . LYS A 1 116 ? -35.741 -0.577 58.580 1.00 94.44 116 LYS A CA 1
ATOM 962 C C . LYS A 1 116 ? -34.614 0.205 57.908 1.00 94.44 116 LYS A C 1
ATOM 964 O O . LYS A 1 116 ? -34.593 0.288 56.682 1.00 94.44 116 LYS A O 1
ATOM 969 N N . LYS A 1 117 ? -33.650 0.721 58.682 1.00 94.00 117 LYS A N 1
ATOM 970 C CA . LYS A 1 117 ? -32.458 1.394 58.135 1.00 94.00 117 LYS A CA 1
ATOM 971 C C . LYS A 1 1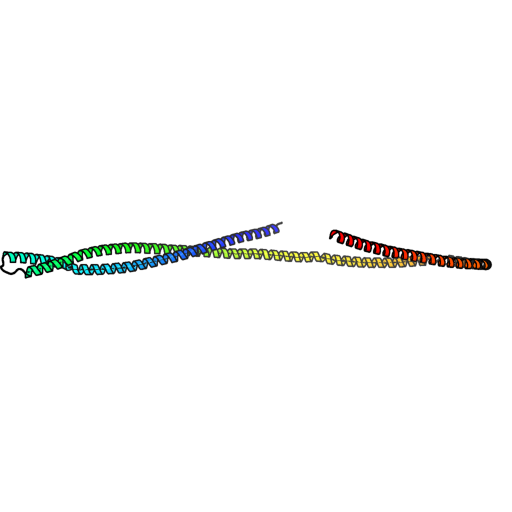17 ? -31.619 0.453 57.272 1.00 94.00 117 LYS A C 1
ATOM 973 O O . LYS A 1 117 ? -31.219 0.831 56.176 1.00 94.00 117 LYS A O 1
ATOM 978 N N . GLN A 1 118 ? -31.384 -0.777 57.731 1.00 92.88 118 GLN A N 1
ATOM 979 C CA . GLN A 1 118 ? -30.637 -1.771 56.953 1.00 92.88 118 GLN A CA 1
ATOM 980 C C . GLN A 1 118 ? -31.345 -2.140 55.642 1.00 92.88 118 GLN A C 1
ATOM 982 O O . GLN A 1 118 ? -30.699 -2.200 54.601 1.00 92.88 118 GLN A O 1
ATOM 987 N N . ILE A 1 119 ? -32.664 -2.364 55.672 1.00 93.00 119 ILE A N 1
ATOM 988 C CA . ILE A 1 119 ? -33.457 -2.659 54.467 1.00 93.00 119 ILE A CA 1
ATOM 989 C C . ILE A 1 119 ? -33.406 -1.485 53.486 1.00 93.00 119 ILE A C 1
ATOM 991 O O . ILE A 1 119 ? -33.270 -1.707 52.286 1.00 93.00 119 ILE A O 1
ATOM 995 N N . HIS A 1 120 ? -33.465 -0.246 53.981 1.00 92.38 120 HIS A N 1
ATOM 996 C CA . HIS A 1 120 ? -33.350 0.935 53.131 1.00 92.38 120 HIS A CA 1
ATOM 997 C C . HIS A 1 120 ? -31.986 1.010 52.426 1.00 92.38 120 HIS A C 1
ATOM 999 O O . HIS A 1 120 ? -31.954 1.197 51.210 1.00 92.38 120 HIS A O 1
ATOM 1005 N N . LEU A 1 121 ? -30.881 0.796 53.149 1.00 91.56 121 LEU A N 1
ATOM 1006 C CA . LEU A 1 121 ? -29.530 0.755 52.567 1.00 91.56 121 LEU A CA 1
ATOM 1007 C C . LEU A 1 121 ? -29.397 -0.340 51.496 1.00 91.56 121 LEU A C 1
ATOM 1009 O O . LEU A 1 121 ? -28.815 -0.115 50.437 1.00 91.56 121 LEU A O 1
ATOM 1013 N N . LEU A 1 122 ? -29.972 -1.521 51.740 1.00 92.38 122 LEU A N 1
ATOM 1014 C CA . LEU A 1 122 ? -29.991 -2.605 50.755 1.00 92.38 122 LEU A CA 1
ATOM 1015 C C . LEU A 1 122 ? -30.836 -2.245 49.523 1.00 92.38 122 LEU A C 1
ATOM 1017 O O . LEU A 1 122 ? -30.486 -2.610 48.406 1.00 92.38 122 LEU A O 1
ATOM 1021 N N . HIS A 1 123 ? -31.925 -1.493 49.685 1.00 90.81 123 HIS A N 1
ATOM 1022 C CA . HIS A 1 123 ? -32.715 -1.023 48.548 1.00 90.81 123 HIS A CA 1
ATOM 1023 C C . HIS A 1 123 ? -31.925 -0.049 47.655 1.00 90.81 123 HIS A C 1
ATOM 1025 O O . HIS A 1 123 ? -31.971 -0.163 46.431 1.00 90.81 123 HIS A O 1
ATOM 1031 N N . GLU A 1 124 ? -31.133 0.850 48.248 1.00 91.56 124 GLU A N 1
ATOM 1032 C CA . GLU A 1 124 ? -30.216 1.725 47.500 1.00 91.56 124 GLU A CA 1
ATOM 1033 C C . GLU A 1 124 ? -29.138 0.925 46.756 1.00 91.56 124 GLU A C 1
ATOM 1035 O O . GLU A 1 124 ? -28.822 1.217 45.602 1.00 91.56 124 GLU A O 1
ATOM 1040 N N . GLN A 1 125 ? -28.595 -0.122 47.384 1.00 93.38 125 GLN A N 1
ATOM 1041 C CA . GLN A 1 125 ? -27.663 -1.040 46.726 1.00 93.38 125 GLN A CA 1
ATOM 1042 C C . GLN A 1 125 ? -28.305 -1.779 45.543 1.00 93.38 125 GLN A C 1
ATOM 1044 O O . GLN A 1 125 ? -27.653 -1.953 44.517 1.00 93.38 125 GLN A O 1
ATOM 1049 N N . ALA A 1 126 ? -29.581 -2.164 45.635 1.00 92.19 126 ALA A N 1
ATOM 1050 C CA . ALA A 1 126 ? -30.297 -2.802 44.530 1.00 92.19 126 ALA A CA 1
ATOM 1051 C C . ALA A 1 126 ? -30.455 -1.868 43.317 1.00 92.19 126 ALA A C 1
ATOM 1053 O O . ALA A 1 126 ? -30.312 -2.311 42.177 1.00 92.19 126 ALA A O 1
ATOM 1054 N N . ALA A 1 127 ? -30.688 -0.572 43.546 1.00 92.56 127 ALA A N 1
ATOM 1055 C CA . ALA A 1 127 ? -30.703 0.417 42.469 1.00 92.56 127 ALA A CA 1
ATOM 1056 C C . ALA A 1 127 ? -29.328 0.528 41.783 1.00 92.56 127 ALA A C 1
ATOM 1058 O O . ALA A 1 127 ? -29.254 0.493 40.555 1.00 92.56 127 ALA A O 1
ATOM 1059 N N . LYS A 1 128 ? -28.240 0.566 42.567 1.00 95.06 128 LYS A N 1
ATOM 1060 C CA . LYS A 1 128 ? -26.862 0.566 42.041 1.00 95.06 128 LYS A CA 1
ATOM 1061 C C . LYS A 1 128 ? -26.533 -0.703 41.250 1.00 95.06 128 LYS A C 1
ATOM 1063 O O . LYS A 1 128 ? -25.918 -0.610 40.194 1.00 95.06 128 LYS A O 1
ATOM 1068 N N . ALA A 1 129 ? -26.971 -1.874 41.719 1.00 95.31 129 ALA A N 1
ATOM 1069 C CA . ALA A 1 129 ? -26.784 -3.136 41.002 1.00 95.31 129 ALA A CA 1
ATOM 1070 C C . ALA A 1 129 ? -27.419 -3.091 39.606 1.00 95.31 129 ALA A C 1
ATOM 1072 O O . ALA A 1 129 ? -26.784 -3.475 38.629 1.00 95.31 129 ALA A O 1
ATOM 1073 N N . LYS A 1 130 ? -28.643 -2.560 39.500 1.00 95.06 130 LYS A N 1
ATOM 1074 C CA . LYS A 1 130 ? -29.337 -2.411 38.216 1.00 95.06 130 LYS A CA 1
ATOM 1075 C C . LYS A 1 130 ? -28.610 -1.449 37.269 1.00 95.06 130 LYS A C 1
ATOM 1077 O O . LYS A 1 130 ? -28.546 -1.693 36.070 1.00 95.06 130 LYS A O 1
ATOM 1082 N N . GLU A 1 131 ? -28.044 -0.366 37.798 1.00 95.69 131 GLU A N 1
ATOM 1083 C CA . GLU A 1 131 ? -27.219 0.555 37.008 1.00 95.69 131 GLU A CA 1
ATOM 1084 C C . GLU A 1 131 ? -25.943 -0.128 36.482 1.00 95.69 131 GLU A C 1
ATOM 1086 O O . GLU A 1 131 ? -25.589 0.042 35.317 1.00 95.69 131 GLU A O 1
ATOM 1091 N N . MET A 1 132 ? -25.279 -0.946 37.306 1.00 95.75 132 MET A N 1
ATOM 1092 C CA . MET A 1 132 ? -24.116 -1.734 36.878 1.00 95.75 132 MET A CA 1
ATOM 1093 C C . MET A 1 132 ? -24.471 -2.803 35.842 1.00 95.75 132 MET A C 1
ATOM 1095 O O . MET A 1 132 ? -23.694 -3.025 34.920 1.00 95.75 132 MET A O 1
ATOM 1099 N N . GLU A 1 133 ? -25.632 -3.454 35.962 1.00 96.00 133 GLU A N 1
ATOM 1100 C CA . GLU A 1 133 ? -26.120 -4.411 34.958 1.00 96.00 133 GLU A CA 1
ATOM 1101 C C . GLU A 1 133 ? -26.298 -3.746 33.590 1.00 96.00 133 GLU A C 1
ATOM 1103 O O . GLU A 1 133 ? -25.867 -4.301 32.580 1.00 96.00 133 GLU A O 1
ATOM 1108 N N . ASN A 1 134 ? -26.845 -2.527 33.557 1.00 96.56 134 ASN A N 1
ATOM 1109 C CA . ASN A 1 134 ? -26.947 -1.754 32.320 1.00 96.56 134 ASN A CA 1
ATOM 1110 C C . ASN A 1 134 ? -25.561 -1.413 31.748 1.00 96.56 134 ASN A C 1
ATOM 1112 O O . ASN A 1 134 ? -25.330 -1.617 30.560 1.00 96.56 134 ASN A O 1
ATOM 1116 N N . LYS A 1 135 ? -24.624 -0.959 32.592 1.00 96.50 135 LYS A N 1
ATOM 1117 C CA . LYS A 1 135 ? -23.241 -0.658 32.177 1.00 96.50 135 LYS A CA 1
ATOM 1118 C C . LYS A 1 135 ? -22.514 -1.889 31.627 1.00 96.50 135 LYS A C 1
ATOM 1120 O O . LYS A 1 135 ? -21.816 -1.777 30.627 1.00 96.50 135 LYS A O 1
ATOM 1125 N N . LEU A 1 136 ? -22.701 -3.066 32.231 1.00 96.38 136 LEU A N 1
ATOM 1126 C CA . LEU A 1 136 ? -22.145 -4.324 31.713 1.00 96.38 136 LEU A CA 1
ATOM 1127 C C . LEU A 1 136 ? -22.678 -4.652 30.323 1.00 96.38 136 LEU A C 1
ATOM 1129 O O . LEU A 1 136 ? -21.909 -5.077 29.465 1.00 96.38 136 LEU A O 1
ATOM 1133 N N . GLU A 1 137 ? -23.977 -4.461 30.097 1.00 96.00 137 GLU A N 1
ATOM 1134 C CA . GLU A 1 137 ? -24.588 -4.709 28.793 1.00 96.00 137 GLU A CA 1
ATOM 1135 C C . GLU A 1 137 ? -24.095 -3.713 27.730 1.00 96.00 137 GLU A C 1
ATOM 1137 O O . GLU A 1 137 ? -23.848 -4.103 26.590 1.00 96.00 137 GLU A O 1
ATOM 1142 N N . GLU A 1 138 ? -23.892 -2.445 28.095 1.00 96.56 138 GLU A N 1
ATOM 1143 C CA . GLU A 1 138 ? -23.280 -1.440 27.216 1.00 96.56 138 GLU A CA 1
ATOM 1144 C C . GLU A 1 138 ? -21.831 -1.804 26.859 1.00 96.56 138 GLU A C 1
ATOM 1146 O O . GLU A 1 138 ? -21.486 -1.838 25.676 1.00 96.56 138 GLU A O 1
ATOM 1151 N N . THR A 1 139 ? -21.006 -2.162 27.849 1.00 96.06 139 THR A N 1
ATOM 1152 C CA . THR A 1 139 ? -19.630 -2.640 27.628 1.00 96.06 139 THR A CA 1
ATOM 1153 C C . THR A 1 139 ? -19.605 -3.898 26.759 1.00 96.06 139 THR A C 1
ATOM 1155 O O . THR A 1 139 ? -18.778 -4.003 25.854 1.00 96.06 139 THR A O 1
ATOM 1158 N N . ARG A 1 140 ? -20.535 -4.839 26.972 1.00 96.56 140 ARG A N 1
ATOM 1159 C CA . ARG A 1 140 ? -20.658 -6.060 26.162 1.00 96.56 140 ARG A CA 1
ATOM 1160 C C . ARG A 1 140 ? -20.912 -5.735 24.690 1.00 96.56 140 ARG A C 1
ATOM 1162 O O . ARG A 1 140 ? -20.221 -6.277 23.833 1.00 96.56 140 ARG A O 1
ATOM 1169 N N . LYS A 1 141 ? -21.860 -4.839 24.399 1.00 96.75 141 LYS A N 1
ATOM 1170 C CA . LYS A 1 141 ? -22.171 -4.413 23.023 1.00 96.75 141 LYS A CA 1
ATOM 1171 C C . LYS A 1 141 ? -20.999 -3.692 22.368 1.00 96.75 141 LYS A C 1
ATOM 1173 O O . LYS A 1 141 ? -20.620 -4.034 21.257 1.00 96.75 141 LYS A O 1
ATOM 1178 N N . HIS A 1 142 ? -20.380 -2.751 23.078 1.00 96.38 142 HIS A N 1
ATOM 1179 C CA . HIS A 1 142 ? -19.217 -2.033 22.560 1.00 96.38 142 HIS A CA 1
ATOM 1180 C C . HIS A 1 142 ? -18.047 -2.983 22.252 1.00 96.38 142 HIS A C 1
ATOM 1182 O O . HIS A 1 142 ? -17.371 -2.836 21.236 1.00 96.38 142 HIS A O 1
ATOM 1188 N N . LYS A 1 143 ? -17.839 -4.013 23.083 1.00 96.38 143 LYS A N 1
ATOM 1189 C CA . LYS A 1 143 ? -16.866 -5.076 22.811 1.00 96.38 143 LYS A CA 1
ATOM 1190 C C . LYS A 1 143 ? -17.209 -5.865 21.543 1.00 96.38 143 LYS A C 1
ATOM 1192 O O . LYS A 1 143 ? -16.311 -6.119 20.746 1.00 96.38 143 LYS A O 1
ATOM 1197 N N . GLU A 1 144 ? -18.469 -6.250 21.342 1.00 96.88 144 GLU A N 1
ATOM 1198 C CA . GLU A 1 144 ? -18.909 -6.937 20.116 1.00 96.88 144 GLU A CA 1
ATOM 1199 C C . GLU A 1 144 ? -18.651 -6.082 18.864 1.00 96.88 144 GLU A C 1
ATOM 1201 O O . GLU A 1 144 ? -18.136 -6.591 17.867 1.00 96.88 144 GLU A O 1
ATOM 1206 N N . ASP A 1 145 ? -18.931 -4.779 18.926 1.00 97.50 145 ASP A N 1
ATOM 1207 C CA . ASP A 1 145 ? -18.655 -3.844 17.829 1.00 97.50 145 ASP A CA 1
ATOM 1208 C C . ASP A 1 145 ? -17.154 -3.773 17.508 1.00 97.50 145 ASP A C 1
ATOM 1210 O O . ASP A 1 145 ? -16.760 -3.897 16.346 1.00 97.50 145 ASP A O 1
ATOM 1214 N N . LEU A 1 146 ? -16.304 -3.663 18.535 1.00 97.75 146 LEU A N 1
ATOM 1215 C CA . LEU A 1 146 ? -14.848 -3.670 18.374 1.00 97.75 146 LEU A CA 1
ATOM 1216 C C . LEU A 1 146 ? -14.320 -5.004 17.820 1.00 97.75 146 LEU A C 1
ATOM 1218 O O . LEU A 1 146 ? -13.397 -5.006 17.008 1.00 97.75 146 LEU A O 1
ATOM 1222 N N . GLN A 1 147 ? -14.896 -6.144 18.216 1.00 97.75 147 GLN A N 1
ATOM 1223 C CA . GLN A 1 147 ? -14.535 -7.457 17.666 1.00 97.75 147 GLN A CA 1
ATOM 1224 C C . GLN A 1 147 ? -14.905 -7.569 16.183 1.00 97.75 147 GLN A C 1
ATOM 1226 O O . GLN A 1 147 ? -14.117 -8.066 15.377 1.00 97.75 147 GLN A O 1
ATOM 1231 N N . ASN A 1 148 ? -16.080 -7.070 15.799 1.00 97.50 148 ASN A N 1
ATOM 1232 C CA . ASN A 1 148 ? -16.484 -7.015 14.397 1.00 97.50 148 ASN A CA 1
ATOM 1233 C C . ASN A 1 148 ? -15.554 -6.102 13.585 1.00 97.50 148 ASN A C 1
ATOM 1235 O O . ASN A 1 148 ? -15.152 -6.454 12.473 1.00 97.50 148 ASN A O 1
ATOM 1239 N N . GLU A 1 149 ? -15.168 -4.951 14.139 1.00 97.19 149 GLU A N 1
ATOM 1240 C CA . GLU A 1 149 ? -14.185 -4.060 13.522 1.00 97.19 149 GLU A CA 1
ATOM 1241 C C . GLU A 1 149 ? -12.822 -4.750 13.353 1.00 97.19 149 GLU A C 1
ATOM 1243 O O . GLU A 1 149 ? -12.259 -4.716 12.259 1.00 97.19 149 GLU A O 1
ATOM 1248 N N . GLN A 1 150 ? -12.337 -5.451 14.382 1.00 97.88 150 GLN A N 1
ATOM 1249 C CA . GLN A 1 150 ? -11.091 -6.223 14.348 1.00 97.88 150 GLN A CA 1
ATOM 1250 C C . GLN A 1 150 ? -11.099 -7.264 13.215 1.00 97.88 150 GLN A C 1
ATOM 1252 O O . GLN A 1 150 ? -10.143 -7.351 12.441 1.00 97.88 150 GLN A O 1
ATOM 1257 N N . ILE A 1 151 ? -12.188 -8.028 13.073 1.00 97.94 151 ILE A N 1
ATOM 1258 C CA . ILE A 1 151 ? -12.354 -9.024 12.001 1.00 97.94 151 ILE A CA 1
ATOM 1259 C C . ILE A 1 151 ? -12.305 -8.349 10.623 1.00 97.94 151 ILE A C 1
ATOM 1261 O O . ILE A 1 151 ? -11.614 -8.821 9.716 1.00 97.94 151 ILE A O 1
ATOM 1265 N N . ASN A 1 152 ? -13.001 -7.221 10.461 1.00 97.12 152 ASN A N 1
ATOM 1266 C CA . ASN A 1 152 ? -13.022 -6.473 9.204 1.00 97.12 152 ASN A CA 1
ATOM 1267 C C . ASN A 1 152 ? -11.640 -5.910 8.842 1.00 97.12 152 ASN A C 1
ATOM 1269 O O . ASN A 1 152 ? -11.211 -6.007 7.689 1.00 97.12 152 ASN A O 1
ATOM 1273 N N . GLN A 1 153 ? -10.917 -5.361 9.820 1.00 97.69 153 GLN A N 1
ATOM 1274 C CA . GLN A 1 153 ? -9.555 -4.859 9.641 1.00 97.69 153 GLN A CA 1
ATOM 1275 C C . GLN A 1 153 ? -8.594 -5.990 9.246 1.00 97.69 153 GLN A C 1
ATOM 1277 O O . GLN A 1 153 ? -7.839 -5.843 8.283 1.00 97.69 153 GLN A O 1
ATOM 1282 N N . GLN A 1 154 ? -8.669 -7.154 9.902 1.00 98.06 154 GLN A N 1
ATOM 1283 C CA . GLN A 1 154 ? -7.877 -8.336 9.535 1.00 98.06 154 GLN A CA 1
ATOM 1284 C C . GLN A 1 154 ? -8.167 -8.807 8.103 1.00 98.06 154 GLN A C 1
ATOM 1286 O O . GLN A 1 154 ? -7.240 -9.109 7.348 1.00 98.06 154 GLN A O 1
ATOM 1291 N N . ALA A 1 155 ? -9.440 -8.836 7.698 1.00 98.25 155 ALA A N 1
ATOM 1292 C CA . ALA A 1 155 ? -9.827 -9.192 6.335 1.00 98.25 155 ALA A CA 1
ATOM 1293 C C . ALA A 1 155 ? -9.281 -8.191 5.300 1.00 98.25 155 ALA A C 1
ATOM 1295 O O . ALA A 1 155 ? -8.791 -8.597 4.242 1.00 98.25 155 ALA A O 1
ATOM 1296 N N . CYS A 1 156 ? -9.316 -6.892 5.616 1.00 97.38 156 CYS A N 1
ATOM 1297 C CA . CYS A 1 156 ? -8.740 -5.842 4.778 1.00 97.38 156 CYS A CA 1
ATOM 1298 C C . CYS A 1 156 ? -7.225 -6.030 4.606 1.00 97.38 156 CYS A C 1
ATOM 1300 O O . CYS A 1 156 ? -6.736 -6.089 3.478 1.00 97.38 156 CYS A O 1
ATOM 1302 N N . ILE A 1 157 ? -6.495 -6.218 5.710 1.00 97.94 157 ILE A N 1
ATOM 1303 C CA . ILE A 1 157 ? -5.044 -6.452 5.703 1.00 97.94 157 ILE A CA 1
ATOM 1304 C C . ILE A 1 157 ? -4.697 -7.684 4.865 1.00 97.94 157 ILE A C 1
ATOM 1306 O O . ILE A 1 157 ? -3.816 -7.617 4.008 1.00 97.94 157 ILE A O 1
ATOM 1310 N N . LYS A 1 158 ? -5.425 -8.793 5.042 1.00 98.25 158 LYS A N 1
ATOM 1311 C CA . LYS A 1 158 ? -5.225 -10.010 4.246 1.00 98.25 158 LYS A CA 1
ATOM 1312 C C . LYS A 1 158 ? -5.337 -9.726 2.745 1.00 98.25 158 LYS A C 1
ATOM 1314 O O . LYS A 1 158 ? -4.448 -10.103 1.984 1.00 98.25 158 LYS A O 1
ATOM 1319 N N . LYS A 1 159 ? -6.382 -9.006 2.328 1.00 98.12 159 LYS A N 1
ATOM 1320 C CA . LYS A 1 159 ? -6.576 -8.611 0.927 1.00 98.12 159 LYS A CA 1
ATOM 1321 C C . LYS A 1 159 ? -5.443 -7.714 0.417 1.00 98.12 159 LYS A C 1
ATOM 1323 O O . LYS A 1 159 ? -4.990 -7.881 -0.711 1.00 98.12 159 LYS A O 1
ATOM 1328 N N . LEU A 1 160 ? -4.953 -6.781 1.237 1.00 97.81 160 LEU A N 1
ATOM 1329 C CA . LEU A 1 160 ? -3.816 -5.932 0.870 1.00 97.81 160 LEU A CA 1
ATOM 1330 C C . LEU A 1 160 ? -2.532 -6.745 0.650 1.00 97.81 160 LEU A C 1
ATOM 1332 O O . LEU A 1 160 ? -1.798 -6.470 -0.301 1.00 97.81 160 LEU A O 1
ATOM 1336 N N . TYR A 1 161 ? -2.274 -7.760 1.477 1.00 98.06 161 TYR A N 1
ATOM 1337 C CA . TYR A 1 161 ? -1.148 -8.676 1.279 1.00 98.06 161 TYR A CA 1
ATOM 1338 C C . TYR A 1 161 ? -1.291 -9.526 0.012 1.00 98.06 161 TYR A C 1
ATOM 1340 O O . TYR A 1 161 ? -0.310 -9.693 -0.714 1.00 98.06 161 TYR A O 1
ATOM 1348 N N . GLU A 1 162 ? -2.494 -10.020 -0.288 1.00 97.94 162 GLU A N 1
ATOM 1349 C CA . GLU A 1 162 ? -2.783 -10.735 -1.539 1.00 97.94 162 GLU A CA 1
ATOM 1350 C C . GLU A 1 162 ? -2.528 -9.837 -2.762 1.00 97.94 162 GLU A C 1
ATOM 1352 O O . GLU A 1 162 ? -1.787 -10.216 -3.672 1.00 97.94 162 GLU A O 1
ATOM 1357 N N . ASP A 1 163 ? -3.052 -8.607 -2.754 1.00 96.88 163 ASP A N 1
ATOM 1358 C CA . ASP A 1 163 ? -2.813 -7.613 -3.807 1.00 96.88 163 ASP A CA 1
ATOM 1359 C C . ASP A 1 163 ? -1.316 -7.304 -3.974 1.00 96.88 163 ASP A C 1
ATOM 1361 O O . ASP A 1 163 ? -0.813 -7.236 -5.098 1.00 96.88 163 ASP A O 1
ATOM 1365 N N . LYS A 1 164 ? -0.584 -7.135 -2.863 1.00 97.62 164 LYS A N 1
ATOM 1366 C CA . LYS A 1 164 ? 0.869 -6.915 -2.873 1.00 97.62 164 LYS A CA 1
ATOM 1367 C C . LYS A 1 164 ? 1.598 -8.091 -3.524 1.00 97.62 164 LYS A C 1
ATOM 1369 O O . LYS A 1 164 ? 2.462 -7.863 -4.371 1.00 97.62 164 LYS A O 1
ATOM 1374 N N . GLY A 1 165 ? 1.239 -9.323 -3.164 1.00 97.31 165 GLY A N 1
ATOM 1375 C CA . GLY A 1 165 ? 1.809 -10.535 -3.754 1.00 97.31 165 GLY A CA 1
ATOM 1376 C C . GLY A 1 165 ? 1.570 -10.611 -5.263 1.00 97.31 165 GLY A C 1
ATOM 1377 O O . GLY A 1 165 ? 2.508 -10.830 -6.029 1.00 97.31 165 GLY A O 1
ATOM 1378 N N . ASN A 1 166 ? 0.345 -10.322 -5.709 1.00 97.75 166 ASN A N 1
ATOM 1379 C CA . ASN A 1 166 ? -0.003 -10.281 -7.131 1.00 97.75 166 ASN A CA 1
ATOM 1380 C C . ASN A 1 166 ? 0.815 -9.225 -7.897 1.00 97.75 166 ASN A C 1
ATOM 1382 O O . ASN A 1 166 ? 1.325 -9.492 -8.987 1.00 97.75 166 ASN A O 1
ATOM 1386 N N . LEU A 1 167 ? 0.988 -8.029 -7.322 1.00 97.19 167 LEU A N 1
ATOM 1387 C CA . LEU A 1 167 ? 1.812 -6.969 -7.914 1.00 97.19 167 LEU A CA 1
ATOM 1388 C C . LEU A 1 167 ? 3.295 -7.355 -7.982 1.00 97.19 167 LEU A C 1
ATOM 1390 O O . LEU A 1 167 ? 3.950 -7.050 -8.979 1.00 97.19 167 LEU A O 1
ATOM 1394 N N . GLN A 1 168 ? 3.824 -8.031 -6.959 1.00 97.38 168 GLN A N 1
ATOM 1395 C CA . GLN A 1 168 ? 5.202 -8.532 -6.949 1.00 97.38 168 GLN A CA 1
ATOM 1396 C C . GLN A 1 168 ? 5.436 -9.574 -8.047 1.00 97.38 168 GLN A C 1
ATOM 1398 O O . GLN A 1 168 ? 6.411 -9.462 -8.788 1.00 97.38 168 GLN A O 1
ATOM 1403 N N . GLN A 1 169 ? 4.516 -10.527 -8.207 1.00 97.75 169 GLN A N 1
ATOM 1404 C CA . GLN A 1 169 ? 4.584 -11.523 -9.279 1.00 97.75 169 GLN A CA 1
ATOM 1405 C C . GLN A 1 169 ? 4.531 -10.867 -10.663 1.00 97.75 169 GLN A C 1
ATOM 1407 O O . GLN A 1 169 ? 5.342 -11.176 -11.537 1.00 97.75 169 GLN A O 1
ATOM 1412 N N . LEU A 1 170 ? 3.618 -9.912 -10.869 1.00 97.62 170 LEU A N 1
ATOM 1413 C CA . LEU A 1 170 ? 3.527 -9.180 -12.132 1.00 97.62 170 LEU A CA 1
ATOM 1414 C C . LEU A 1 170 ? 4.815 -8.398 -12.429 1.00 97.62 170 LEU A C 1
ATOM 1416 O O . LEU A 1 170 ? 5.302 -8.400 -13.561 1.00 97.62 170 LEU A O 1
ATOM 1420 N N . LEU A 1 171 ? 5.394 -7.761 -11.409 1.00 97.69 171 LEU A N 1
ATOM 1421 C CA . LEU A 1 171 ? 6.658 -7.040 -11.518 1.00 97.69 171 LEU A CA 1
ATOM 1422 C C . LEU A 1 171 ? 7.810 -7.974 -11.917 1.00 97.69 171 LEU A C 1
ATOM 1424 O O . LEU A 1 171 ? 8.631 -7.610 -12.759 1.00 97.69 171 LEU A O 1
ATOM 1428 N N . GLU A 1 172 ? 7.873 -9.174 -11.344 1.00 97.69 172 GLU A N 1
ATOM 1429 C CA . GLU A 1 172 ? 8.862 -10.194 -11.698 1.00 97.69 172 GLU A CA 1
ATOM 1430 C C . GLU A 1 172 ? 8.716 -10.644 -13.158 1.00 97.69 172 GLU A C 1
ATOM 1432 O O . GLU A 1 172 ? 9.696 -10.641 -13.908 1.00 97.69 172 GLU A O 1
ATOM 1437 N N . ILE A 1 173 ? 7.486 -10.923 -13.602 1.00 97.88 173 ILE A N 1
ATOM 1438 C CA . ILE A 1 173 ? 7.186 -11.279 -14.997 1.00 97.88 173 ILE A CA 1
ATOM 1439 C C . ILE A 1 173 ? 7.659 -10.179 -15.955 1.00 97.88 173 ILE A C 1
ATOM 1441 O O . ILE A 1 173 ? 8.318 -10.472 -16.956 1.00 97.88 173 ILE A O 1
ATOM 1445 N N . LEU A 1 174 ? 7.350 -8.910 -15.669 1.00 97.25 174 LEU A N 1
ATOM 1446 C CA . LEU A 1 174 ? 7.761 -7.799 -16.530 1.00 97.25 174 LEU A CA 1
ATOM 1447 C C . LEU A 1 174 ? 9.276 -7.579 -16.524 1.00 97.25 174 LEU A C 1
ATOM 1449 O O . LEU A 1 174 ? 9.842 -7.299 -17.580 1.00 97.25 174 LEU A O 1
ATOM 1453 N N . ASN A 1 175 ? 9.952 -7.739 -15.383 1.00 96.94 175 ASN A N 1
ATOM 1454 C CA . ASN A 1 175 ? 11.414 -7.658 -15.321 1.00 96.94 175 ASN A CA 1
ATOM 1455 C C . ASN A 1 175 ? 12.079 -8.762 -16.154 1.00 96.94 175 ASN A C 1
ATOM 1457 O O . ASN A 1 175 ? 13.041 -8.489 -16.872 1.00 96.94 175 ASN A O 1
ATOM 1461 N N . ASN A 1 176 ? 11.551 -9.988 -16.105 1.00 97.31 176 ASN A N 1
ATOM 1462 C CA . ASN A 1 176 ? 12.046 -11.090 -16.927 1.00 97.31 176 ASN A CA 1
ATOM 1463 C C . ASN A 1 176 ? 11.849 -10.801 -18.421 1.00 97.31 176 ASN A C 1
ATOM 1465 O O . ASN A 1 176 ? 12.811 -10.885 -19.185 1.00 97.31 176 ASN A O 1
ATOM 1469 N N . LYS A 1 177 ? 10.656 -10.339 -18.825 1.00 97.12 177 LYS A N 1
ATOM 1470 C CA . LYS A 1 177 ? 10.394 -9.894 -20.207 1.00 97.12 177 LYS A CA 1
ATOM 1471 C C . LYS A 1 177 ? 11.334 -8.770 -20.643 1.00 97.12 177 LYS A C 1
ATOM 1473 O O . LYS A 1 177 ? 11.860 -8.807 -21.752 1.00 97.12 177 LYS A O 1
ATOM 1478 N N . LEU A 1 178 ? 11.577 -7.780 -19.781 1.00 97.56 178 LEU A N 1
ATOM 1479 C CA . LEU A 1 178 ? 12.509 -6.688 -20.061 1.00 97.56 178 LEU A CA 1
ATOM 1480 C C . LEU A 1 178 ? 13.928 -7.224 -20.295 1.00 97.56 178 LEU A C 1
ATOM 1482 O O . LEU A 1 178 ? 14.566 -6.843 -21.272 1.00 97.56 178 LEU A O 1
ATOM 1486 N N . LYS A 1 179 ? 14.400 -8.143 -19.448 1.00 96.25 179 LYS A N 1
ATOM 1487 C CA . LYS A 1 179 ? 15.727 -8.761 -19.570 1.00 96.25 179 LYS A CA 1
ATOM 1488 C C . LYS A 1 179 ? 15.873 -9.572 -20.860 1.00 96.25 179 LYS A C 1
ATOM 1490 O O . LYS A 1 179 ? 16.904 -9.496 -21.528 1.00 96.25 179 LYS A O 1
ATOM 1495 N N . GLU A 1 180 ? 14.844 -10.329 -21.233 1.00 96.31 180 GLU A N 1
ATOM 1496 C CA . GLU A 1 180 ? 14.798 -11.052 -22.509 1.00 96.31 180 GLU A CA 1
ATOM 1497 C C . GLU A 1 180 ? 14.861 -10.093 -23.701 1.00 96.31 180 GLU A C 1
ATOM 1499 O O . GLU A 1 180 ? 15.659 -10.297 -24.619 1.00 96.31 180 GLU A O 1
ATOM 1504 N N . LYS A 1 181 ? 14.085 -9.005 -23.654 1.00 92.94 181 LYS A N 1
ATOM 1505 C CA . LYS A 1 181 ? 14.080 -7.954 -24.679 1.00 92.94 181 LYS A CA 1
ATOM 1506 C C . LYS A 1 181 ? 15.433 -7.258 -24.800 1.00 92.94 181 LYS A C 1
ATOM 1508 O O . LYS A 1 181 ? 15.930 -7.070 -25.906 1.00 92.94 181 LYS A O 1
ATOM 1513 N N . GLU A 1 182 ? 16.082 -6.936 -23.686 1.00 94.88 182 GLU A N 1
ATOM 1514 C CA . GLU A 1 182 ? 17.430 -6.360 -23.687 1.00 94.88 182 GLU A CA 1
ATOM 1515 C C . GLU A 1 182 ? 18.454 -7.294 -24.331 1.00 94.88 182 GLU A C 1
ATOM 1517 O O . GLU A 1 182 ? 19.247 -6.855 -25.164 1.00 94.88 182 GLU A O 1
ATOM 1522 N N . LYS A 1 183 ? 18.396 -8.592 -24.013 1.00 95.81 183 LYS A N 1
ATOM 1523 C CA . LYS A 1 183 ? 19.249 -9.602 -24.647 1.00 95.81 183 LYS A CA 1
ATOM 1524 C C . LYS A 1 183 ? 18.993 -9.690 -26.153 1.00 95.81 183 LYS A C 1
ATOM 1526 O O . LYS A 1 183 ? 19.945 -9.779 -26.928 1.00 95.81 183 LYS A O 1
ATOM 1531 N N . PHE A 1 184 ? 17.730 -9.645 -26.573 1.00 95.06 184 PHE A N 1
ATOM 1532 C CA . PHE A 1 184 ? 17.362 -9.665 -27.986 1.00 95.06 184 PHE A CA 1
ATOM 1533 C C . PHE A 1 184 ? 17.907 -8.444 -28.740 1.00 95.06 184 PHE A C 1
ATOM 1535 O O . PHE A 1 184 ? 18.551 -8.602 -29.777 1.00 95.06 184 PHE A O 1
ATOM 1542 N N . ILE A 1 185 ? 17.753 -7.241 -28.179 1.00 94.44 185 ILE A N 1
ATOM 1543 C CA . ILE A 1 185 ? 18.304 -6.003 -28.749 1.00 94.44 185 ILE A CA 1
ATOM 1544 C C . ILE A 1 185 ? 19.832 -6.082 -28.859 1.00 94.44 185 ILE A C 1
ATOM 1546 O O . ILE A 1 185 ? 20.376 -5.776 -29.920 1.00 94.44 185 ILE A O 1
ATOM 1550 N N . CYS A 1 186 ? 20.526 -6.540 -27.810 1.00 94.19 186 CYS A N 1
ATOM 1551 C CA . CYS A 1 186 ? 21.979 -6.734 -27.845 1.00 94.19 186 CYS A CA 1
ATOM 1552 C C . CYS A 1 186 ? 22.405 -7.672 -28.985 1.00 94.19 186 CYS A C 1
ATOM 1554 O O . CYS A 1 186 ? 23.360 -7.374 -29.702 1.00 94.19 186 CYS A O 1
ATOM 1556 N N . ASN A 1 187 ? 21.680 -8.776 -29.198 1.00 94.62 187 ASN A N 1
ATOM 1557 C CA . ASN A 1 187 ? 21.963 -9.705 -30.293 1.00 94.62 187 ASN A CA 1
ATOM 1558 C C . ASN A 1 187 ? 21.788 -9.044 -31.671 1.00 94.62 187 ASN A C 1
ATOM 1560 O O . ASN A 1 187 ? 22.647 -9.208 -32.540 1.00 94.62 187 ASN A O 1
ATOM 1564 N N . LEU A 1 188 ? 20.715 -8.270 -31.871 1.00 91.88 188 LEU A N 1
ATOM 1565 C CA . LEU A 1 188 ? 20.476 -7.543 -33.124 1.00 91.88 188 LEU A CA 1
ATOM 1566 C C . LEU A 1 188 ? 21.568 -6.497 -33.394 1.00 91.88 188 LEU A C 1
ATOM 1568 O O . LEU A 1 188 ? 22.088 -6.417 -34.507 1.00 91.88 188 LEU A O 1
ATOM 1572 N N . GLN A 1 189 ? 21.970 -5.743 -32.370 1.00 90.88 189 GLN A N 1
ATOM 1573 C CA . GLN A 1 189 ? 23.055 -4.761 -32.464 1.00 90.88 189 GLN A CA 1
ATOM 1574 C C . GLN A 1 189 ? 24.408 -5.421 -32.763 1.00 90.88 189 GLN A C 1
ATOM 1576 O O . GLN A 1 189 ? 25.205 -4.910 -33.554 1.00 90.88 189 GLN A O 1
ATOM 1581 N N . GLN A 1 190 ? 24.672 -6.591 -32.180 1.00 92.94 190 GLN A N 1
ATOM 1582 C CA . GLN A 1 190 ? 25.874 -7.359 -32.490 1.00 92.94 190 GLN A CA 1
ATOM 1583 C C . GLN A 1 190 ? 25.858 -7.854 -33.943 1.00 92.94 190 GLN A C 1
ATOM 1585 O O . GLN A 1 190 ? 26.889 -7.829 -34.618 1.00 92.94 190 GLN A O 1
ATOM 1590 N N . GLN A 1 191 ? 24.701 -8.291 -34.448 1.00 90.12 191 GLN A N 1
ATOM 1591 C CA . GLN A 1 191 ? 24.551 -8.700 -35.842 1.00 90.12 191 GLN A CA 1
ATOM 1592 C C . GLN A 1 191 ? 24.794 -7.526 -36.800 1.00 90.12 191 GLN A C 1
ATOM 1594 O O . GLN A 1 191 ? 25.517 -7.697 -37.784 1.00 90.12 191 GLN A O 1
ATOM 1599 N N . SER A 1 192 ? 24.251 -6.337 -36.508 1.00 86.75 192 SER A N 1
ATOM 1600 C CA . SER A 1 192 ? 24.518 -5.143 -37.317 1.00 86.75 192 SER A CA 1
ATOM 1601 C C . SER A 1 192 ? 25.998 -4.768 -37.296 1.00 86.75 192 SER A C 1
ATOM 1603 O O . SER A 1 192 ? 26.566 -4.501 -38.351 1.00 86.75 192 SER A O 1
ATOM 1605 N N . ALA A 1 193 ? 26.649 -4.825 -36.129 1.00 89.00 193 ALA A N 1
ATOM 1606 C CA . ALA A 1 193 ? 28.075 -4.532 -36.007 1.00 89.00 193 ALA A CA 1
ATOM 1607 C C . ALA A 1 193 ? 28.929 -5.481 -36.863 1.00 89.00 193 ALA A C 1
ATOM 1609 O O . ALA A 1 193 ? 29.767 -5.021 -37.632 1.00 89.00 193 ALA A O 1
ATOM 1610 N N . LYS A 1 194 ? 28.658 -6.795 -36.814 1.00 91.06 194 LYS A N 1
ATOM 1611 C CA . LYS A 1 194 ? 29.350 -7.791 -37.652 1.00 91.06 194 LYS A CA 1
ATOM 1612 C C . LYS A 1 194 ? 29.178 -7.517 -39.149 1.00 91.06 194 LYS A C 1
ATOM 1614 O O . LYS A 1 194 ? 30.151 -7.616 -39.891 1.00 91.06 194 LYS A O 1
ATOM 1619 N N . LYS A 1 195 ? 27.962 -7.164 -39.592 1.00 87.88 195 LYS A N 1
ATOM 1620 C CA . LYS A 1 195 ? 27.696 -6.801 -40.996 1.00 87.88 195 LYS A CA 1
ATOM 1621 C C . LYS A 1 195 ? 28.496 -5.561 -41.417 1.00 87.88 195 LYS A C 1
ATOM 1623 O O . LYS A 1 195 ? 29.098 -5.580 -42.484 1.00 87.88 195 LYS A O 1
ATOM 1628 N N . ILE A 1 196 ? 28.549 -4.525 -40.574 1.00 86.81 196 ILE A N 1
ATOM 1629 C CA . ILE A 1 196 ? 29.330 -3.303 -40.836 1.00 86.81 196 ILE A CA 1
ATOM 1630 C C . ILE A 1 196 ? 30.822 -3.627 -40.961 1.00 86.81 196 ILE A C 1
ATOM 1632 O O . ILE A 1 196 ? 31.457 -3.183 -41.914 1.00 86.81 196 ILE A O 1
ATOM 1636 N N . THR A 1 197 ? 31.377 -4.429 -40.047 1.00 92.00 197 THR A N 1
ATOM 1637 C CA . THR A 1 197 ? 32.788 -4.842 -40.107 1.00 92.00 197 THR A CA 1
ATOM 1638 C C . THR A 1 197 ? 33.094 -5.612 -41.391 1.00 92.00 197 THR A C 1
ATOM 1640 O O . THR A 1 197 ? 34.044 -5.270 -42.085 1.00 92.00 197 THR A O 1
ATOM 1643 N N . ALA A 1 198 ? 32.255 -6.585 -41.760 1.00 90.38 198 ALA A N 1
ATOM 1644 C CA . ALA A 1 198 ? 32.444 -7.358 -42.987 1.00 90.38 198 ALA A CA 1
ATOM 1645 C C . ALA A 1 198 ? 32.392 -6.483 -44.255 1.00 90.38 198 ALA A C 1
ATOM 1647 O O . ALA A 1 198 ? 33.193 -6.674 -45.170 1.00 90.38 198 ALA A O 1
ATOM 1648 N N . LEU A 1 199 ? 31.480 -5.504 -44.308 1.00 87.75 199 LEU A N 1
ATOM 1649 C CA . LEU A 1 199 ? 31.417 -4.537 -45.408 1.00 87.75 199 LEU A CA 1
ATOM 1650 C C . LEU A 1 199 ? 32.670 -3.659 -45.460 1.00 87.75 199 LEU A C 1
ATOM 1652 O O . LEU A 1 199 ? 33.223 -3.454 -46.538 1.00 87.75 199 LEU A O 1
ATOM 1656 N N . TYR A 1 200 ? 33.138 -3.173 -44.310 1.00 89.50 200 TYR A N 1
ATOM 1657 C CA . TYR A 1 200 ? 34.344 -2.354 -44.220 1.00 89.50 200 TYR A CA 1
ATOM 1658 C C . TYR A 1 200 ? 35.593 -3.110 -44.697 1.00 89.50 200 TYR A C 1
ATOM 1660 O O . TYR A 1 200 ? 36.368 -2.580 -45.494 1.00 89.50 200 TYR A O 1
ATOM 1668 N N . ASP A 1 201 ? 35.761 -4.364 -44.273 1.00 92.88 201 ASP A N 1
ATOM 1669 C CA . ASP A 1 201 ? 36.876 -5.210 -44.704 1.00 92.88 201 ASP A CA 1
ATOM 1670 C C . ASP A 1 201 ? 36.826 -5.480 -46.215 1.00 92.88 201 ASP A C 1
ATOM 1672 O O . ASP A 1 201 ? 37.838 -5.318 -46.901 1.00 92.88 201 ASP A O 1
ATOM 1676 N N . GLY A 1 202 ? 35.641 -5.790 -46.757 1.00 91.25 202 GLY A N 1
ATOM 1677 C CA . GLY A 1 202 ? 35.446 -5.968 -48.198 1.00 91.25 202 GLY A CA 1
ATOM 1678 C C . GLY A 1 202 ? 35.720 -4.694 -49.006 1.00 91.25 202 GLY A C 1
ATOM 1679 O O . GLY A 1 202 ? 36.338 -4.753 -50.069 1.00 91.25 202 GLY A O 1
ATOM 1680 N N . MET A 1 203 ? 35.329 -3.520 -48.498 1.00 86.25 203 MET A N 1
ATOM 1681 C CA . MET A 1 203 ? 35.665 -2.233 -49.119 1.00 86.25 203 MET A CA 1
ATOM 1682 C C . MET A 1 203 ? 37.175 -1.988 -49.133 1.00 86.25 203 MET A C 1
ATOM 1684 O O . MET A 1 203 ? 37.716 -1.600 -50.165 1.00 86.25 203 MET A O 1
ATOM 1688 N N . LYS A 1 204 ? 37.863 -2.258 -48.021 1.00 90.31 204 LYS A N 1
ATOM 1689 C CA . LYS A 1 204 ? 39.319 -2.117 -47.906 1.00 90.31 204 LYS A CA 1
ATOM 1690 C C . LYS A 1 204 ? 40.070 -3.081 -48.828 1.00 90.31 204 LYS A C 1
ATOM 1692 O O . LYS A 1 204 ? 41.128 -2.746 -49.358 1.00 90.31 204 LYS A O 1
ATOM 1697 N N . GLU A 1 205 ? 39.552 -4.290 -49.023 1.00 88.69 205 GLU A N 1
ATOM 1698 C CA . GLU A 1 205 ? 40.100 -5.250 -49.982 1.00 88.69 205 GLU A CA 1
ATOM 1699 C C . GLU A 1 205 ? 39.890 -4.789 -51.431 1.00 88.69 205 GLU A C 1
ATOM 1701 O O . GLU A 1 205 ? 40.844 -4.773 -52.212 1.00 88.69 205 GLU A O 1
ATOM 1706 N N . ASN A 1 206 ? 38.694 -4.302 -51.767 1.00 83.75 206 ASN A N 1
ATOM 1707 C CA . ASN A 1 206 ? 38.411 -3.709 -53.075 1.00 83.75 206 ASN A CA 1
ATOM 1708 C C . ASN A 1 206 ? 39.277 -2.471 -53.356 1.00 83.75 206 ASN A C 1
ATOM 1710 O O . ASN A 1 206 ? 39.794 -2.324 -54.460 1.00 83.75 206 ASN A O 1
ATOM 1714 N N . GLU A 1 207 ? 39.503 -1.611 -52.363 1.00 85.56 207 GLU A N 1
ATOM 1715 C CA . GLU A 1 207 ? 40.406 -0.460 -52.470 1.00 85.56 207 GLU A CA 1
ATOM 1716 C C . GLU A 1 207 ? 41.839 -0.898 -52.816 1.00 85.56 207 GLU A C 1
ATOM 1718 O O . GLU A 1 207 ? 42.475 -0.330 -53.707 1.00 85.56 207 GLU A O 1
ATOM 1723 N N . LYS A 1 208 ? 42.344 -1.965 -52.179 1.00 82.56 208 LYS A N 1
ATOM 1724 C CA . LYS A 1 208 ? 43.647 -2.554 -52.533 1.00 82.56 208 LYS A CA 1
ATOM 1725 C C . LYS A 1 208 ? 43.669 -3.088 -53.966 1.00 82.56 208 LYS A C 1
ATOM 1727 O O . LYS A 1 208 ? 44.691 -2.943 -54.635 1.00 82.56 208 LYS A O 1
ATOM 1732 N N . LEU A 1 209 ? 42.584 -3.713 -54.428 1.00 80.31 209 LEU A N 1
ATOM 1733 C CA . LEU A 1 209 ? 42.473 -4.236 -55.793 1.00 80.31 209 LEU A CA 1
ATOM 1734 C C . LEU A 1 209 ? 42.433 -3.119 -56.841 1.00 80.31 209 LEU A C 1
ATOM 1736 O O . LEU A 1 209 ? 43.071 -3.267 -57.876 1.00 80.31 209 LEU A O 1
ATOM 1740 N N . ILE A 1 210 ? 41.761 -1.998 -56.564 1.00 77.31 210 ILE A N 1
ATOM 1741 C CA . ILE A 1 210 ? 41.688 -0.830 -57.460 1.00 77.31 210 ILE A CA 1
ATOM 1742 C C . ILE A 1 210 ? 43.032 -0.086 -57.523 1.00 77.31 210 ILE A C 1
ATOM 1744 O O . ILE A 1 210 ? 43.469 0.316 -58.600 1.00 77.31 210 ILE A O 1
ATOM 1748 N N . ASN A 1 211 ? 43.736 0.048 -56.397 1.00 73.94 211 ASN A N 1
ATOM 1749 C CA . ASN A 1 211 ? 45.019 0.759 -56.338 1.00 73.94 211 ASN A CA 1
ATOM 1750 C C . ASN A 1 211 ? 46.201 -0.028 -56.942 1.00 73.94 211 ASN A C 1
ATOM 1752 O O . ASN A 1 211 ? 47.253 0.547 -57.228 1.00 73.94 211 ASN A O 1
ATOM 1756 N N . LYS A 1 212 ? 46.057 -1.344 -57.141 1.00 69.31 212 LYS A N 1
ATOM 1757 C CA . LYS A 1 212 ? 47.095 -2.219 -57.715 1.00 69.31 212 LYS A CA 1
ATOM 1758 C C . LYS A 1 212 ? 47.384 -1.954 -59.208 1.00 69.31 212 LYS A C 1
ATOM 1760 O O . LYS A 1 212 ? 48.553 -1.756 -59.535 1.00 69.31 212 LYS A O 1
ATOM 1765 N N . PRO A 1 213 ? 46.385 -1.921 -60.116 1.00 59.62 213 PRO A N 1
ATOM 1766 C CA . PRO A 1 213 ? 46.610 -1.646 -61.534 1.00 59.62 213 PRO A CA 1
ATOM 1767 C C . PRO A 1 213 ? 47.033 -0.199 -61.803 1.00 59.62 213 PRO A C 1
ATOM 1769 O O . PRO A 1 213 ? 47.800 0.013 -62.732 1.00 59.62 213 PRO A O 1
ATOM 1772 N N . GLY A 1 214 ? 46.612 0.777 -60.984 1.00 58.44 214 GLY A N 1
ATOM 1773 C CA . GLY A 1 214 ? 47.089 2.164 -61.098 1.00 58.44 214 GLY A CA 1
ATOM 1774 C C . GLY A 1 214 ? 48.613 2.251 -60.991 1.00 58.44 214 GLY A C 1
ATOM 1775 O O . GLY A 1 214 ? 49.267 2.760 -61.893 1.00 58.44 214 GLY A O 1
ATOM 1776 N N . LYS A 1 215 ? 49.192 1.613 -59.966 1.00 60.78 215 LYS A N 1
ATOM 1777 C CA . LYS A 1 215 ? 50.651 1.561 -59.781 1.00 60.78 215 LYS A CA 1
ATOM 1778 C C . LYS A 1 215 ? 51.377 0.754 -60.860 1.00 60.78 215 LYS A C 1
ATOM 1780 O O . LYS A 1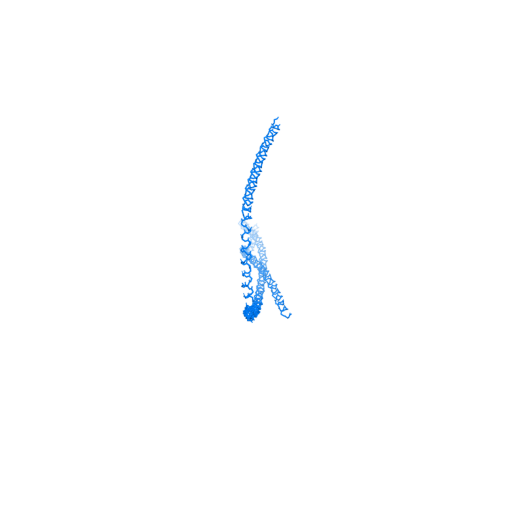 215 ? 52.437 1.167 -61.310 1.00 60.78 215 LYS A O 1
ATOM 1785 N N . GLN A 1 216 ? 50.817 -0.381 -61.287 1.00 60.00 216 GLN A N 1
ATOM 1786 C CA . GLN A 1 216 ? 51.437 -1.218 -62.325 1.00 60.00 216 GLN A CA 1
ATOM 1787 C C . GLN A 1 216 ? 51.402 -0.571 -63.715 1.00 60.00 216 GLN A C 1
ATOM 1789 O O . GLN A 1 216 ? 52.349 -0.727 -64.485 1.00 60.00 216 GLN A O 1
ATOM 1794 N N . ASN A 1 217 ? 50.326 0.146 -64.041 1.00 59.75 217 ASN A N 1
ATOM 1795 C CA . ASN A 1 217 ? 50.228 0.879 -65.297 1.00 59.75 217 ASN A CA 1
ATOM 1796 C C . ASN A 1 217 ? 51.132 2.109 -65.281 1.00 59.75 217 ASN A C 1
ATOM 1798 O O . ASN A 1 217 ? 51.831 2.307 -66.262 1.00 59.75 217 ASN A O 1
ATOM 1802 N N . GLU A 1 218 ? 51.192 2.857 -64.173 1.00 62.12 218 GLU A N 1
ATOM 1803 C CA . GLU A 1 218 ? 52.125 3.982 -64.014 1.00 62.12 218 GLU A CA 1
ATOM 1804 C C . GLU A 1 218 ? 53.589 3.548 -64.189 1.00 62.12 218 GLU A C 1
ATOM 1806 O O . GLU A 1 218 ? 54.333 4.190 -64.929 1.00 62.12 218 GLU A O 1
ATOM 1811 N N . GLU A 1 219 ? 54.005 2.434 -63.573 1.00 68.00 219 GLU A N 1
ATOM 1812 C CA . GLU A 1 219 ? 55.351 1.870 -63.755 1.00 68.00 219 GLU A CA 1
ATOM 1813 C C . GLU A 1 219 ? 55.619 1.442 -65.201 1.00 68.00 219 GLU A C 1
ATOM 1815 O O . GLU A 1 219 ? 56.696 1.721 -65.729 1.00 68.00 219 GLU A O 1
ATOM 1820 N N . LYS A 1 220 ? 54.650 0.798 -65.867 1.00 70.31 220 LYS A N 1
ATOM 1821 C CA . LYS A 1 220 ? 54.779 0.432 -67.285 1.00 70.31 220 LYS A CA 1
ATOM 1822 C C . LYS A 1 220 ? 54.914 1.655 -68.183 1.00 70.31 220 LYS A C 1
ATOM 1824 O O . LYS A 1 220 ? 55.874 1.719 -68.940 1.00 70.31 220 LYS A O 1
ATOM 1829 N N . THR A 1 221 ? 54.021 2.637 -68.061 1.00 64.69 221 THR A N 1
ATOM 1830 C CA . THR A 1 221 ? 54.079 3.860 -68.872 1.00 64.69 221 THR A CA 1
ATOM 1831 C C . THR A 1 221 ? 55.348 4.659 -68.606 1.00 64.69 221 THR A C 1
ATOM 1833 O O . THR A 1 221 ? 55.940 5.180 -69.542 1.00 64.69 221 THR A O 1
ATOM 1836 N N . ASN A 1 222 ? 55.829 4.715 -67.359 1.00 67.44 222 ASN A N 1
ATOM 1837 C CA . ASN A 1 222 ? 57.092 5.389 -67.050 1.00 67.44 222 ASN A CA 1
ATOM 1838 C C . ASN A 1 222 ? 58.296 4.680 -67.681 1.00 67.44 222 ASN A C 1
ATOM 1840 O O . ASN A 1 222 ? 59.215 5.349 -68.149 1.00 67.44 222 ASN A O 1
ATOM 1844 N N . ASN A 1 223 ? 58.300 3.347 -67.713 1.00 73.31 223 ASN A N 1
ATOM 1845 C CA . ASN A 1 223 ? 59.361 2.587 -68.371 1.00 73.31 223 ASN A CA 1
ATOM 1846 C C . ASN A 1 223 ? 59.293 2.721 -69.901 1.00 73.31 223 ASN A C 1
ATOM 1848 O O . ASN A 1 223 ? 60.326 2.936 -70.525 1.00 73.31 223 ASN A O 1
ATOM 1852 N N . GLU A 1 224 ? 58.098 2.692 -70.496 1.00 72.38 224 GLU A N 1
ATOM 1853 C CA . GLU A 1 224 ? 57.897 2.896 -71.940 1.00 72.38 224 GLU A CA 1
ATOM 1854 C C . GLU A 1 224 ? 58.314 4.306 -72.386 1.00 72.38 224 GLU A C 1
ATOM 1856 O O . GLU A 1 224 ? 59.063 4.443 -73.352 1.00 72.38 224 GLU A O 1
ATOM 1861 N N . ILE A 1 225 ? 57.933 5.350 -71.639 1.00 72.94 225 ILE A N 1
ATOM 1862 C CA . ILE A 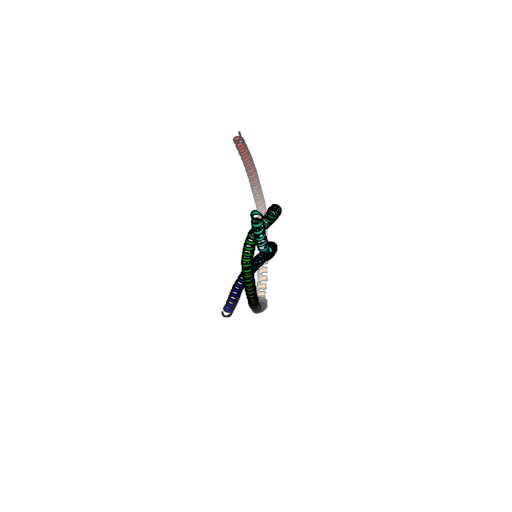1 225 ? 58.381 6.730 -71.892 1.00 72.94 225 ILE A CA 1
ATOM 1863 C C . ILE A 1 225 ? 59.907 6.819 -71.796 1.00 72.94 225 ILE A C 1
ATOM 1865 O O . ILE A 1 225 ? 60.550 7.485 -72.607 1.00 72.94 225 ILE A O 1
ATOM 1869 N N . LYS A 1 226 ? 60.516 6.142 -70.818 1.00 76.00 226 LYS A N 1
ATOM 1870 C CA . LYS A 1 226 ? 61.974 6.129 -70.655 1.00 76.00 226 LYS A CA 1
ATOM 1871 C C . LYS A 1 226 ? 62.672 5.467 -71.846 1.00 76.00 226 LYS A C 1
ATOM 1873 O O . LYS A 1 226 ? 63.691 5.980 -72.306 1.00 76.00 226 LYS A O 1
ATOM 1878 N N . ASP A 1 227 ? 62.114 4.381 -72.369 1.00 77.44 227 ASP A N 1
ATOM 1879 C CA . ASP A 1 227 ? 62.636 3.696 -73.552 1.00 77.44 227 ASP A CA 1
ATOM 1880 C C . ASP A 1 227 ? 62.443 4.525 -74.836 1.00 77.44 227 ASP A C 1
ATOM 1882 O O . ASP A 1 227 ? 63.352 4.585 -75.670 1.00 77.44 227 ASP A O 1
ATOM 1886 N N . GLU A 1 228 ? 61.317 5.231 -74.979 1.00 76.81 228 GLU A N 1
ATOM 1887 C CA . GLU A 1 228 ? 61.081 6.170 -76.086 1.00 76.81 228 GLU A CA 1
ATOM 1888 C C . GLU A 1 228 ? 62.037 7.366 -76.052 1.00 76.81 228 GLU A C 1
ATOM 1890 O O . GLU A 1 228 ? 62.584 7.740 -77.091 1.00 76.81 228 GLU A O 1
ATOM 1895 N N . VAL A 1 229 ? 62.314 7.930 -74.872 1.00 75.69 229 VAL A N 1
ATOM 1896 C CA . VAL A 1 229 ? 63.317 8.995 -74.707 1.00 75.69 229 VAL A CA 1
ATOM 1897 C C . VAL A 1 229 ? 64.701 8.503 -75.144 1.00 75.69 229 VAL A C 1
ATOM 1899 O O . VAL A 1 229 ? 65.362 9.162 -75.946 1.00 75.69 229 VAL A O 1
ATOM 1902 N N . ILE A 1 230 ? 65.104 7.295 -74.728 1.00 76.94 230 ILE A N 1
ATOM 1903 C CA . ILE A 1 230 ? 66.365 6.673 -75.170 1.00 76.94 230 ILE A CA 1
ATOM 1904 C C . ILE A 1 230 ? 66.389 6.469 -76.697 1.00 76.94 230 ILE A C 1
ATOM 1906 O O . ILE A 1 230 ? 67.443 6.588 -77.330 1.00 76.94 230 ILE A O 1
ATOM 1910 N N . PHE A 1 231 ? 65.254 6.141 -77.318 1.00 76.06 231 PHE A N 1
ATOM 1911 C CA . PHE A 1 231 ? 65.153 5.988 -78.770 1.00 76.06 231 PHE A CA 1
ATOM 1912 C C . PHE A 1 231 ? 65.279 7.327 -79.516 1.00 76.06 231 PHE A C 1
ATOM 1914 O O . PHE A 1 231 ? 65.982 7.393 -80.530 1.00 76.06 231 PHE A O 1
ATOM 1921 N N . ILE A 1 232 ? 64.656 8.393 -79.005 1.00 74.56 232 ILE A N 1
ATOM 1922 C CA . ILE A 1 232 ? 64.764 9.754 -79.551 1.00 74.56 232 ILE A CA 1
ATOM 1923 C C . ILE A 1 232 ? 66.212 10.253 -79.474 1.00 74.56 232 ILE A C 1
ATOM 1925 O O . ILE A 1 232 ? 66.730 10.759 -80.473 1.00 74.56 232 ILE A O 1
ATOM 1929 N N . ASP A 1 233 ? 66.900 10.034 -78.352 1.00 75.19 233 ASP A N 1
ATOM 1930 C CA . ASP A 1 233 ? 68.314 10.399 -78.200 1.00 75.19 233 ASP A CA 1
ATOM 1931 C C . ASP A 1 233 ? 69.194 9.682 -79.234 1.00 75.19 233 ASP A C 1
ATOM 1933 O O . ASP A 1 233 ? 69.983 10.312 -79.945 1.00 75.19 233 ASP A O 1
ATOM 1937 N N . LYS A 1 234 ? 68.982 8.373 -79.435 1.00 79.69 234 LYS A N 1
ATOM 1938 C CA . LYS A 1 234 ? 69.692 7.599 -80.470 1.00 79.69 234 LYS A CA 1
ATOM 1939 C C . LYS A 1 234 ? 69.405 8.091 -81.891 1.00 79.69 234 LYS A C 1
ATOM 1941 O O . LYS A 1 234 ? 70.288 8.021 -82.749 1.00 79.69 234 LYS A O 1
ATOM 1946 N N . LEU A 1 235 ? 68.188 8.553 -82.183 1.00 73.50 235 LEU A N 1
ATOM 1947 C CA . LEU A 1 235 ? 67.841 9.129 -83.487 1.00 73.50 235 LEU A CA 1
ATOM 1948 C C . LEU A 1 235 ? 68.515 10.483 -83.716 1.00 73.50 235 LEU A C 1
ATOM 1950 O O . LEU A 1 235 ? 69.000 10.727 -84.823 1.00 73.50 235 LEU A O 1
ATOM 1954 N N . ASN A 1 236 ? 68.582 11.331 -82.689 1.00 69.81 236 ASN A N 1
ATOM 1955 C CA . ASN A 1 236 ? 69.272 12.619 -82.746 1.00 69.81 236 ASN A CA 1
ATOM 1956 C C . ASN A 1 236 ? 70.779 12.447 -82.977 1.00 69.81 236 ASN A C 1
ATOM 1958 O O . ASN A 1 236 ? 71.344 13.126 -83.841 1.00 69.81 236 ASN A O 1
ATOM 1962 N N . ASP A 1 237 ? 71.410 11.475 -82.317 1.00 72.56 237 ASP A N 1
ATOM 1963 C CA . ASP A 1 237 ? 72.804 11.103 -82.580 1.00 72.56 237 ASP A CA 1
ATOM 1964 C C . ASP A 1 237 ? 73.000 10.614 -84.021 1.00 72.56 237 ASP A C 1
ATOM 1966 O O . ASP A 1 237 ? 73.914 11.055 -84.724 1.00 72.56 237 ASP A O 1
ATOM 1970 N N . ARG A 1 238 ? 72.099 9.760 -84.524 1.00 70.19 238 ARG A N 1
ATOM 1971 C CA . ARG A 1 238 ? 72.149 9.274 -85.914 1.00 70.19 238 ARG A CA 1
ATOM 1972 C C . ARG A 1 238 ? 71.953 10.387 -86.937 1.00 70.19 238 ARG A C 1
ATOM 1974 O O . ARG A 1 238 ? 72.598 10.366 -87.983 1.00 70.19 238 ARG A O 1
ATOM 1981 N N . ASN A 1 239 ? 71.061 11.340 -86.676 1.00 68.19 239 ASN A N 1
ATOM 1982 C CA . ASN A 1 239 ? 70.856 12.498 -87.546 1.00 68.19 239 ASN A CA 1
ATOM 1983 C C . ASN A 1 239 ? 72.078 13.417 -87.542 1.00 68.19 239 ASN A C 1
ATOM 1985 O O . ASN A 1 239 ? 72.486 13.887 -88.604 1.00 68.19 239 ASN A O 1
ATOM 1989 N N . SER A 1 240 ? 72.708 13.602 -86.384 1.00 65.12 240 SER A N 1
ATOM 1990 C CA . SER A 1 240 ? 73.968 14.338 -86.263 1.00 65.12 240 SER A CA 1
ATOM 1991 C C . SER A 1 240 ? 75.087 13.646 -87.052 1.00 65.12 240 SER A C 1
ATOM 1993 O O . SER A 1 240 ? 75.770 14.289 -87.849 1.00 65.12 240 SER A O 1
ATOM 1995 N N . GLN A 1 241 ? 75.194 12.317 -86.965 1.00 65.94 241 GLN A N 1
ATOM 1996 C CA . GLN A 1 241 ? 76.131 11.516 -87.763 1.00 65.94 241 GLN A CA 1
ATOM 1997 C C . GLN A 1 241 ? 75.824 11.553 -89.268 1.00 65.94 241 GLN A C 1
ATOM 1999 O O . GLN A 1 241 ? 76.744 11.672 -90.077 1.00 65.94 241 GLN A O 1
ATOM 2004 N N . LYS A 1 242 ? 74.551 11.506 -89.686 1.00 66.62 242 LYS A N 1
ATOM 2005 C CA . LYS A 1 242 ? 74.162 11.647 -91.102 1.00 66.62 242 LYS A CA 1
ATOM 2006 C C . LYS A 1 242 ? 74.487 13.037 -91.645 1.00 66.62 242 LYS A C 1
ATOM 2008 O O . LYS A 1 242 ? 74.955 13.134 -92.776 1.00 66.62 242 LYS A O 1
ATOM 2013 N N . LYS A 1 243 ? 74.293 14.092 -90.848 1.00 65.75 243 LYS A N 1
ATOM 2014 C CA . LYS A 1 243 ? 74.640 15.473 -91.214 1.00 65.75 243 LYS A CA 1
ATOM 2015 C C . LYS A 1 243 ? 76.154 15.650 -91.371 1.00 65.75 243 LYS A C 1
ATOM 2017 O O . LYS A 1 243 ? 76.585 16.238 -92.356 1.00 65.75 243 LYS A O 1
ATOM 2022 N N . ILE A 1 244 ? 76.955 15.055 -90.482 1.00 60.59 244 ILE A N 1
ATOM 2023 C CA . ILE A 1 244 ? 78.424 15.003 -90.606 1.00 60.59 244 ILE A CA 1
ATOM 2024 C C . ILE A 1 244 ? 78.848 14.195 -91.845 1.00 60.59 244 ILE A C 1
ATOM 2026 O O . ILE A 1 244 ? 79.731 14.612 -92.586 1.00 60.59 244 ILE A O 1
ATOM 2030 N N . THR A 1 245 ? 78.179 13.076 -92.133 1.00 61.53 245 THR A N 1
ATOM 2031 C CA . THR A 1 245 ? 78.491 12.228 -93.298 1.00 61.53 245 THR A CA 1
ATOM 2032 C C . THR A 1 245 ? 78.111 12.897 -94.629 1.00 61.53 245 THR A C 1
ATOM 2034 O O . THR A 1 245 ? 78.814 12.734 -95.624 1.00 61.53 245 THR A O 1
ATOM 2037 N N . ALA A 1 246 ? 77.022 13.674 -94.666 1.00 59.84 246 ALA A N 1
ATOM 2038 C CA . ALA A 1 246 ? 76.621 14.467 -95.830 1.00 59.84 246 ALA A CA 1
ATOM 2039 C C . ALA A 1 246 ? 77.576 15.649 -96.078 1.00 59.84 246 ALA A C 1
ATOM 2041 O O . ALA A 1 246 ? 77.945 15.892 -97.224 1.00 59.84 246 ALA A O 1
ATOM 2042 N N . LEU A 1 247 ? 78.034 16.322 -95.014 1.00 56.06 247 LEU A N 1
ATOM 2043 C CA . LEU A 1 247 ? 79.064 17.364 -95.098 1.00 56.06 247 LEU A CA 1
ATOM 2044 C C . LEU A 1 247 ? 80.415 16.795 -95.564 1.00 56.06 247 LEU A C 1
ATOM 2046 O O . LEU A 1 247 ? 81.064 17.392 -96.418 1.00 56.06 247 LEU A O 1
ATOM 2050 N N . ASN A 1 248 ? 80.796 15.599 -95.104 1.00 56.19 248 ASN A N 1
ATOM 2051 C CA . ASN A 1 248 ? 82.025 14.938 -95.555 1.00 56.19 248 ASN A CA 1
ATOM 2052 C C . ASN A 1 248 ? 81.956 14.464 -97.018 1.00 56.19 248 ASN A C 1
ATOM 2054 O O . ASN A 1 248 ? 82.956 14.554 -97.719 1.00 56.19 248 ASN A O 1
ATOM 2058 N N . LYS A 1 249 ? 80.785 14.054 -97.529 1.00 59.56 249 LYS A N 1
ATOM 2059 C CA . LYS A 1 249 ? 80.604 13.736 -98.962 1.00 59.56 249 LYS A CA 1
ATOM 2060 C C . LYS A 1 249 ? 80.592 14.964 -99.881 1.00 59.56 249 LYS A C 1
ATOM 2062 O O . LYS A 1 249 ? 80.799 14.818 -101.078 1.00 59.56 249 LYS A O 1
ATOM 2067 N N . GLN A 1 250 ? 80.372 16.166 -99.344 1.00 54.00 250 GLN A N 1
ATOM 2068 C CA . GLN A 1 250 ? 80.511 17.427 -100.086 1.00 54.00 250 GLN A CA 1
ATOM 2069 C C . GLN A 1 250 ? 81.967 17.928 -100.142 1.00 54.00 250 GLN A C 1
ATOM 2071 O O . GLN A 1 250 ? 82.295 18.762 -100.982 1.00 54.00 250 GLN A O 1
ATOM 2076 N N . SER A 1 251 ? 82.833 17.402 -99.268 1.00 52.88 251 SER A N 1
ATOM 2077 C CA . SER A 1 251 ? 84.265 17.718 -99.186 1.00 52.88 251 SER A CA 1
ATOM 2078 C C . SER A 1 251 ? 85.139 16.879 -100.135 1.00 52.88 251 SER A C 1
ATOM 2080 O O . SER A 1 251 ? 86.336 17.143 -100.243 1.00 52.88 251 SER A O 1
ATOM 2082 N N . GLU A 1 252 ? 84.574 15.906 -100.852 1.00 52.38 252 GLU A N 1
ATOM 2083 C CA . GLU A 1 252 ? 85.251 15.156 -101.920 1.00 52.38 252 GLU A CA 1
ATOM 2084 C C . GLU A 1 252 ? 84.907 15.764 -103.290 1.00 52.38 252 GLU A C 1
ATOM 2086 O O . GLU A 1 252 ? 84.135 15.217 -104.068 1.00 52.38 252 GLU A O 1
ATOM 2091 N N . ASN A 1 253 ? 85.464 16.944 -103.574 1.00 53.34 253 ASN A N 1
ATOM 2092 C CA . ASN A 1 253 ? 85.508 17.534 -104.917 1.00 53.34 253 ASN A CA 1
ATOM 2093 C C . ASN A 1 253 ? 86.866 18.242 -105.089 1.00 53.34 253 ASN A C 1
ATOM 2095 O O . ASN A 1 253 ? 86.980 19.468 -105.022 1.00 53.34 253 ASN A O 1
ATOM 2099 N N . SER A 1 254 ? 87.927 17.445 -105.254 1.00 60.16 254 SER A N 1
ATOM 2100 C CA . SER A 1 254 ? 89.327 17.902 -105.304 1.00 60.16 254 SER A CA 1
ATOM 2101 C C . SER A 1 254 ? 89.679 18.772 -106.519 1.00 60.16 254 SER A C 1
ATOM 2103 O O . SER A 1 254 ? 90.748 19.378 -106.540 1.00 60.16 254 SER A O 1
ATOM 2105 N N . ASP A 1 255 ? 88.784 18.903 -107.501 1.00 60.59 255 ASP A N 1
ATOM 2106 C CA . ASP A 1 255 ? 89.058 19.625 -108.752 1.00 60.59 255 ASP A CA 1
ATOM 2107 C C . ASP A 1 255 ? 88.581 21.090 -108.741 1.00 60.59 255 ASP A C 1
ATOM 2109 O O . ASP A 1 255 ? 89.074 21.917 -109.508 1.00 60.59 255 ASP A O 1
ATOM 2113 N N . ILE A 1 256 ? 87.674 21.460 -107.829 1.00 63.00 256 ILE A N 1
ATOM 2114 C CA . ILE A 1 256 ? 87.183 22.846 -107.684 1.00 63.00 256 ILE A CA 1
ATOM 2115 C C . ILE A 1 256 ? 88.101 23.659 -106.754 1.00 63.00 256 ILE A C 1
ATOM 2117 O O . ILE A 1 256 ? 88.348 24.841 -106.996 1.00 63.00 256 ILE A O 1
ATOM 2121 N N . ILE A 1 257 ? 88.680 23.012 -105.736 1.00 60.88 257 ILE A N 1
ATOM 2122 C CA . ILE A 1 257 ? 89.588 23.647 -104.766 1.00 60.88 257 ILE A CA 1
ATOM 2123 C C . ILE A 1 257 ? 90.911 24.064 -105.435 1.00 60.88 257 ILE A C 1
ATOM 2125 O O . ILE A 1 257 ? 91.367 25.187 -105.230 1.00 60.88 257 ILE A O 1
ATOM 2129 N N . ASN A 1 258 ? 91.475 23.241 -106.328 1.00 63.50 258 ASN A N 1
ATOM 2130 C CA . ASN A 1 258 ? 92.696 23.592 -107.072 1.00 63.50 258 ASN A CA 1
ATOM 2131 C C . ASN A 1 258 ? 92.487 24.742 -108.077 1.00 63.50 258 ASN A C 1
ATOM 2133 O O . ASN A 1 258 ? 93.385 25.560 -108.283 1.00 63.50 258 ASN A O 1
ATOM 2137 N N . LYS A 1 259 ? 91.288 24.856 -108.664 1.00 67.50 259 LYS A N 1
ATOM 2138 C CA . LYS A 1 259 ? 90.949 25.922 -109.620 1.00 67.50 259 LYS A CA 1
ATOM 2139 C C . LYS A 1 259 ? 90.708 27.268 -108.928 1.00 67.50 259 LYS A C 1
ATOM 2141 O O . LYS A 1 259 ? 91.134 28.303 -109.436 1.00 67.50 259 LYS A O 1
ATOM 2146 N N . HIS A 1 260 ? 90.090 27.256 -107.746 1.00 68.69 260 HIS A N 1
ATOM 2147 C CA . HIS A 1 260 ? 89.934 28.462 -106.933 1.00 68.69 260 HIS A CA 1
ATOM 2148 C C . HIS A 1 260 ? 91.242 28.911 -106.272 1.00 68.69 260 HIS A C 1
ATOM 2150 O O . HIS A 1 260 ? 91.448 30.115 -106.147 1.00 68.69 260 HIS A O 1
ATOM 2156 N N . GLN A 1 261 ? 92.160 27.999 -105.933 1.00 68.75 261 GLN A N 1
ATOM 2157 C CA . GLN A 1 261 ? 93.475 28.375 -105.404 1.00 68.75 261 GLN A CA 1
ATOM 2158 C C . GLN A 1 261 ? 94.322 29.117 -106.456 1.00 68.75 261 GLN A C 1
ATOM 2160 O O . GLN A 1 261 ? 94.849 30.185 -106.162 1.00 68.75 261 GLN A O 1
ATOM 2165 N N . GLN A 1 262 ? 94.346 28.644 -107.712 1.00 70.75 262 GLN A N 1
ATOM 2166 C CA . GLN A 1 262 ? 95.013 29.350 -108.820 1.00 70.75 262 GLN A CA 1
ATOM 2167 C C . GLN A 1 262 ? 94.393 30.725 -109.127 1.00 70.75 262 GLN A C 1
ATOM 2169 O O . GLN A 1 262 ? 95.123 31.682 -109.364 1.00 70.75 262 GLN A O 1
ATOM 2174 N N . GLN A 1 263 ? 93.062 30.860 -109.074 1.00 71.50 263 GLN A N 1
ATOM 2175 C CA . GLN A 1 263 ? 92.408 32.171 -109.203 1.00 71.50 263 GLN A CA 1
ATOM 2176 C C . GLN A 1 263 ? 92.699 33.099 -108.011 1.00 71.50 263 GLN A C 1
ATOM 2178 O O . GLN A 1 263 ? 92.832 34.306 -108.198 1.00 71.50 263 GLN A O 1
ATOM 2183 N N . THR A 1 264 ? 92.824 32.554 -106.798 1.00 73.19 264 THR A N 1
ATOM 2184 C CA . THR A 1 264 ? 93.136 33.336 -105.589 1.00 73.19 264 THR A CA 1
ATOM 2185 C C . THR A 1 264 ? 94.556 33.900 -105.633 1.00 73.19 264 THR A C 1
ATOM 2187 O O . THR A 1 264 ? 94.770 35.046 -105.238 1.00 73.19 264 THR A O 1
ATOM 2190 N N . ASP A 1 265 ? 95.516 33.134 -106.150 1.00 75.88 265 ASP A N 1
ATOM 2191 C CA . ASP A 1 265 ? 96.913 33.565 -106.242 1.00 75.88 265 ASP A CA 1
ATOM 2192 C C . ASP A 1 265 ? 97.136 34.587 -107.379 1.00 75.88 265 ASP A C 1
ATOM 2194 O O . ASP A 1 265 ? 97.904 35.536 -107.208 1.00 75.88 265 ASP A O 1
ATOM 2198 N N . GLU A 1 266 ? 96.397 34.480 -108.491 1.00 76.88 266 GLU A N 1
ATOM 2199 C CA . GLU A 1 266 ? 96.415 35.461 -109.591 1.00 76.88 266 GLU A CA 1
ATOM 2200 C C . GLU A 1 266 ? 95.747 36.794 -109.189 1.00 76.88 266 GLU A C 1
ATOM 2202 O O . GLU A 1 266 ? 96.308 37.868 -109.419 1.00 76.88 266 GLU A O 1
ATOM 2207 N N . LEU A 1 267 ? 94.596 36.745 -108.499 1.00 74.94 267 LEU A N 1
ATOM 2208 C CA . LEU A 1 267 ? 93.923 37.940 -107.965 1.00 74.94 267 LEU A CA 1
ATOM 2209 C C . LEU A 1 267 ? 94.746 38.630 -106.872 1.00 74.94 267 LEU A C 1
ATOM 2211 O O . LEU A 1 267 ? 94.786 39.856 -106.835 1.00 74.94 267 LEU A O 1
ATOM 2215 N N . LYS A 1 268 ? 95.459 37.885 -106.013 1.00 76.62 268 LYS A N 1
ATOM 2216 C CA . LYS A 1 268 ? 96.395 38.482 -105.040 1.00 76.62 268 LYS A CA 1
ATOM 2217 C C . LYS A 1 268 ? 97.536 39.239 -105.715 1.00 76.62 268 LYS A C 1
ATOM 2219 O O . LYS A 1 268 ? 97.981 40.251 -105.178 1.00 76.62 268 LYS A O 1
ATOM 2224 N N . ARG A 1 269 ? 98.018 38.776 -106.874 1.00 75.06 269 ARG A N 1
ATOM 2225 C CA . ARG A 1 269 ? 99.089 39.456 -107.615 1.00 75.06 269 ARG A CA 1
ATOM 2226 C C . ARG A 1 269 ? 98.600 40.757 -108.255 1.00 75.06 269 ARG A C 1
ATOM 2228 O O . ARG A 1 269 ? 99.302 41.754 -108.172 1.00 75.06 269 ARG A O 1
ATOM 2235 N N . GLN A 1 270 ? 97.390 40.760 -108.818 1.00 75.44 270 GLN A N 1
ATOM 2236 C CA . GLN A 1 270 ? 96.755 41.968 -109.365 1.00 75.44 270 GLN A CA 1
ATOM 2237 C C . GLN A 1 270 ? 96.391 42.973 -108.264 1.00 75.44 270 GLN A C 1
ATOM 2239 O O . GLN A 1 270 ? 96.723 44.148 -108.380 1.00 75.44 270 GLN A O 1
ATOM 2244 N N . LEU A 1 271 ? 95.819 42.496 -107.152 1.00 70.25 271 LEU A N 1
ATOM 2245 C CA . LEU A 1 271 ? 95.479 43.329 -105.999 1.00 70.25 271 LEU A CA 1
ATOM 2246 C C . LEU A 1 271 ? 96.722 43.991 -105.387 1.00 70.25 271 LEU A C 1
ATOM 2248 O O . LEU A 1 271 ? 96.650 45.146 -104.991 1.00 70.25 271 LEU A O 1
ATOM 2252 N N . ASN A 1 272 ? 97.866 43.304 -105.322 1.00 69.00 272 ASN A N 1
ATOM 2253 C CA . ASN A 1 272 ? 99.099 43.881 -104.775 1.00 69.00 272 ASN A CA 1
ATOM 2254 C C . ASN A 1 272 ? 99.758 44.920 -105.704 1.00 69.00 272 ASN A C 1
ATOM 2256 O O . ASN A 1 272 ? 100.384 45.848 -105.197 1.00 69.00 272 ASN A O 1
ATOM 2260 N N . GLU A 1 273 ? 99.614 44.797 -107.028 1.00 69.38 273 GLU A N 1
ATOM 2261 C CA . GLU A 1 273 ? 100.110 45.799 -107.988 1.00 69.38 273 GLU A CA 1
ATOM 2262 C C . GLU A 1 273 ? 99.223 47.061 -107.959 1.00 69.38 273 GLU A C 1
ATOM 2264 O O . GLU A 1 273 ? 99.735 48.173 -107.866 1.00 69.38 273 GLU A O 1
ATOM 2269 N N . GLU A 1 274 ? 97.897 46.889 -107.895 1.00 64.62 274 GLU A N 1
ATOM 2270 C CA . GLU A 1 274 ? 96.917 47.983 -107.777 1.00 64.62 274 GLU A CA 1
ATOM 2271 C C . GLU A 1 274 ? 96.980 48.665 -106.392 1.00 64.62 274 GLU A C 1
ATOM 2273 O O . GLU A 1 274 ? 96.904 49.886 -106.279 1.00 64.62 274 GLU A O 1
ATOM 2278 N N . THR A 1 275 ? 97.227 47.906 -105.316 1.00 64.88 275 THR A N 1
ATOM 2279 C CA . THR A 1 275 ? 97.426 48.460 -103.960 1.00 64.88 275 THR A CA 1
ATOM 2280 C C . THR A 1 275 ? 98.716 49.283 -103.862 1.00 64.88 275 THR A C 1
ATOM 2282 O O . THR A 1 275 ? 98.764 50.226 -103.073 1.00 64.88 275 THR A O 1
ATOM 2285 N N . ARG A 1 276 ? 99.746 48.984 -104.671 1.00 66.62 276 ARG A N 1
ATOM 2286 C CA . ARG A 1 276 ? 100.982 49.782 -104.726 1.00 66.62 276 ARG A CA 1
ATOM 2287 C C . ARG A 1 276 ? 100.753 51.136 -105.407 1.00 66.62 276 ARG A C 1
ATOM 2289 O O . ARG A 1 276 ? 101.276 52.129 -104.917 1.00 66.62 276 ARG A O 1
ATOM 2296 N N . GLU A 1 277 ? 99.932 51.186 -106.457 1.00 61.00 277 GLU A N 1
ATOM 2297 C CA . GLU A 1 277 ? 99.521 52.445 -107.106 1.00 61.00 277 GLU A CA 1
ATOM 2298 C C . GLU A 1 277 ? 98.565 53.270 -106.219 1.00 61.00 277 GLU A C 1
ATOM 2300 O O . GLU A 1 277 ? 98.763 54.471 -106.053 1.00 61.00 277 GLU A O 1
ATOM 2305 N N . TYR A 1 278 ? 97.600 52.644 -105.528 1.00 58.44 278 TYR A N 1
ATOM 2306 C CA . TYR A 1 278 ? 96.698 53.358 -104.607 1.00 58.44 278 TYR A CA 1
ATOM 2307 C C . TYR A 1 278 ? 97.376 53.854 -103.314 1.00 58.44 278 TYR A C 1
ATOM 2309 O O . TYR A 1 278 ? 96.939 54.850 -102.734 1.00 58.44 278 TYR A O 1
ATOM 2317 N N . GLN A 1 279 ? 98.438 53.198 -102.832 1.00 57.56 279 GLN A N 1
ATOM 2318 C CA . GLN A 1 279 ? 99.180 53.650 -101.645 1.00 57.56 279 GLN A CA 1
ATOM 2319 C C . GLN A 1 279 ? 100.057 54.887 -101.912 1.00 57.56 279 GLN A C 1
ATOM 2321 O O . GLN A 1 279 ? 100.254 55.688 -100.993 1.00 57.56 279 GLN A O 1
ATOM 2326 N N . GLU A 1 280 ? 100.516 55.104 -103.149 1.00 58.75 280 GLU A N 1
ATOM 2327 C CA . GLU A 1 280 ? 101.222 56.334 -103.539 1.00 58.75 280 GLU A CA 1
ATOM 2328 C C . GLU A 1 280 ? 100.263 57.544 -103.657 1.00 58.75 280 GLU A C 1
ATOM 2330 O O . GLU A 1 280 ? 100.644 58.651 -103.270 1.00 58.75 280 GLU A O 1
ATOM 2335 N N . ASP A 1 281 ? 98.984 57.329 -104.003 1.00 61.44 281 ASP A N 1
ATOM 2336 C CA . ASP A 1 281 ? 97.945 58.379 -104.089 1.00 61.44 281 ASP A CA 1
ATOM 2337 C C . ASP A 1 281 ? 97.189 58.671 -102.768 1.00 61.44 281 ASP A C 1
ATOM 2339 O O . ASP A 1 281 ? 96.625 59.755 -102.591 1.00 61.44 281 ASP A O 1
ATOM 2343 N N . LEU A 1 282 ? 97.173 57.748 -101.795 1.00 61.88 282 LEU A N 1
ATOM 2344 C CA . LEU A 1 282 ? 96.456 57.913 -100.511 1.00 61.88 282 LEU A CA 1
ATOM 2345 C C . LEU A 1 282 ? 97.226 58.723 -99.452 1.00 61.88 282 LEU A C 1
ATOM 2347 O O . LEU A 1 282 ? 96.636 59.197 -98.474 1.00 61.88 282 LEU A O 1
ATOM 2351 N N . THR A 1 283 ? 98.533 58.909 -99.633 1.00 62.47 283 THR A N 1
ATOM 2352 C CA . THR A 1 283 ? 99.403 59.570 -98.644 1.00 62.47 283 THR A CA 1
ATOM 2353 C C . THR A 1 283 ? 99.075 61.068 -98.439 1.00 62.47 283 THR A C 1
ATOM 2355 O O . THR A 1 283 ? 99.055 61.514 -97.288 1.00 62.47 283 THR A O 1
ATOM 2358 N N . PRO A 1 284 ? 98.704 61.854 -99.474 1.00 61.50 284 PRO A N 1
ATOM 2359 C CA . PRO A 1 284 ? 98.219 63.232 -99.303 1.00 61.50 284 PRO A CA 1
ATOM 2360 C C . PRO A 1 284 ? 96.795 63.335 -98.714 1.00 61.50 284 PRO A C 1
ATOM 2362 O O . PRO A 1 284 ? 96.488 64.308 -98.023 1.00 61.50 284 PRO A O 1
ATOM 2365 N N . LEU A 1 285 ? 95.928 62.336 -98.939 1.00 60.00 285 LEU A N 1
ATOM 2366 C CA . LEU A 1 285 ? 94.523 62.335 -98.492 1.00 60.00 285 LEU A CA 1
ATOM 2367 C C . LEU A 1 285 ? 94.380 61.982 -96.998 1.00 60.00 285 LEU A C 1
ATOM 2369 O O . LEU A 1 285 ? 93.538 62.540 -96.292 1.00 60.00 285 LEU A O 1
ATOM 2373 N N . ASN A 1 286 ? 95.258 61.116 -96.481 1.00 62.19 286 ASN A N 1
ATOM 2374 C CA . ASN A 1 286 ? 95.273 60.725 -95.067 1.00 62.19 286 ASN A CA 1
ATOM 2375 C C . ASN A 1 286 ? 95.716 61.871 -94.130 1.00 62.19 286 ASN A C 1
ATOM 2377 O O . ASN A 1 286 ? 95.267 61.954 -92.987 1.00 62.19 286 ASN A O 1
ATOM 2381 N N . TYR A 1 287 ? 96.539 62.809 -94.622 1.00 67.25 287 TYR A N 1
ATOM 2382 C CA . TYR A 1 287 ? 96.905 64.022 -93.875 1.00 67.25 287 TYR A CA 1
ATOM 2383 C C . TYR A 1 287 ? 95.715 64.991 -93.723 1.00 67.25 287 TYR A C 1
ATOM 2385 O O . TYR A 1 287 ? 95.604 65.688 -92.717 1.00 67.25 287 TYR A O 1
ATOM 2393 N N . GLN A 1 288 ? 94.780 65.008 -94.682 1.00 65.25 288 GLN A N 1
ATOM 2394 C CA . GLN A 1 288 ? 93.568 65.836 -94.614 1.00 65.25 288 GLN A CA 1
ATOM 2395 C C . GLN A 1 288 ? 92.483 65.234 -93.706 1.00 65.25 288 GLN A C 1
ATOM 2397 O O . GLN A 1 288 ? 91.819 65.973 -92.979 1.00 65.25 288 GLN A O 1
ATOM 2402 N N . LEU A 1 289 ? 92.322 63.906 -93.697 1.00 66.81 289 LEU A N 1
ATOM 2403 C CA . LEU A 1 289 ? 91.352 63.221 -92.829 1.00 66.81 289 LEU A CA 1
ATOM 2404 C C . LEU A 1 289 ? 91.694 63.360 -91.341 1.00 66.81 289 LEU A C 1
ATOM 2406 O O . LEU A 1 289 ? 90.804 63.631 -90.537 1.00 66.81 289 LEU A O 1
ATOM 2410 N N . ARG A 1 290 ? 92.981 63.288 -90.982 1.00 66.31 290 ARG A N 1
ATOM 2411 C CA . ARG A 1 290 ? 93.434 63.462 -89.594 1.00 66.31 290 ARG A CA 1
ATOM 2412 C C . ARG A 1 290 ? 93.120 64.857 -89.032 1.00 66.31 290 ARG A C 1
ATOM 2414 O O . ARG A 1 290 ? 92.687 64.970 -87.890 1.00 66.31 290 ARG A O 1
ATOM 2421 N N . ASN A 1 291 ? 93.241 65.905 -89.853 1.00 66.19 291 ASN A N 1
ATOM 2422 C CA . ASN A 1 291 ? 92.849 67.269 -89.467 1.00 66.19 291 ASN A CA 1
ATOM 2423 C C . ASN A 1 291 ? 91.328 67.414 -89.259 1.00 66.19 291 ASN A C 1
ATOM 2425 O O . ASN A 1 291 ? 90.892 68.172 -88.393 1.00 66.19 291 ASN A O 1
ATOM 2429 N N . ASN A 1 292 ? 90.506 66.680 -90.016 1.00 68.69 292 ASN A N 1
ATOM 2430 C CA . ASN A 1 292 ? 89.050 66.691 -89.837 1.00 68.69 292 ASN A CA 1
ATOM 2431 C C . ASN A 1 292 ? 88.598 65.902 -88.594 1.00 68.69 292 ASN A C 1
ATOM 2433 O O . ASN A 1 292 ? 87.614 66.279 -87.955 1.00 68.69 292 ASN A O 1
ATOM 2437 N N . GLU A 1 293 ? 89.310 64.840 -88.210 1.00 69.81 293 GLU A N 1
ATOM 2438 C CA . GLU A 1 293 ? 89.033 64.104 -86.969 1.00 69.81 293 GLU A CA 1
ATOM 2439 C C . GLU A 1 293 ? 89.341 64.940 -85.717 1.00 69.81 293 GLU A C 1
ATOM 2441 O O . GLU A 1 293 ? 88.544 64.938 -84.776 1.00 69.81 293 GLU A O 1
ATOM 2446 N N . GLU A 1 294 ? 90.422 65.728 -85.718 1.00 70.88 294 GLU A N 1
ATOM 2447 C CA . GLU A 1 294 ? 90.737 66.647 -84.613 1.00 70.88 294 GLU A CA 1
ATOM 2448 C C . GLU A 1 294 ? 89.659 67.737 -84.439 1.00 70.88 294 GLU A C 1
ATOM 2450 O O . GLU A 1 294 ? 89.231 68.012 -83.314 1.00 70.88 294 GLU A O 1
ATOM 2455 N N . LEU A 1 295 ? 89.114 68.271 -85.542 1.00 71.50 295 LEU A N 1
ATOM 2456 C CA . LEU A 1 295 ? 87.946 69.168 -85.529 1.00 71.50 295 LEU A CA 1
ATOM 2457 C C . LEU A 1 295 ? 86.679 68.487 -84.977 1.00 71.50 295 LEU A C 1
ATOM 2459 O O . LEU A 1 295 ? 85.925 69.096 -84.215 1.00 71.50 295 LEU A O 1
ATOM 2463 N N . SER A 1 296 ? 86.447 67.212 -85.310 1.00 69.94 296 SER A N 1
ATOM 2464 C CA . SER A 1 296 ? 85.299 66.456 -84.792 1.00 69.94 296 SER A CA 1
ATOM 2465 C C . SER A 1 296 ? 85.396 66.178 -83.288 1.00 69.94 296 SER A C 1
ATOM 2467 O O . SER A 1 296 ? 84.360 66.135 -82.618 1.00 69.94 296 SER A O 1
ATOM 2469 N N . VAL A 1 297 ? 86.599 65.961 -82.750 1.00 73.44 297 VAL A N 1
ATOM 2470 C CA . VAL A 1 297 ? 86.806 65.750 -81.309 1.00 73.44 297 VAL A CA 1
ATOM 2471 C C . VAL A 1 297 ? 86.604 67.059 -80.539 1.00 73.44 297 VAL A C 1
ATOM 2473 O O . VAL A 1 297 ? 85.939 67.046 -79.500 1.00 73.44 297 VAL A O 1
ATOM 2476 N N . GLY A 1 298 ? 87.067 68.191 -81.083 1.00 72.50 298 GLY A N 1
ATOM 2477 C CA . GLY A 1 298 ? 86.820 69.526 -80.522 1.00 72.50 298 GLY A CA 1
ATOM 2478 C C . GLY A 1 298 ? 85.328 69.860 -80.404 1.00 72.50 298 GLY A C 1
ATOM 2479 O O . GLY A 1 298 ? 84.855 70.192 -79.317 1.00 72.50 298 GLY A O 1
ATOM 2480 N N . LEU A 1 299 ? 84.556 69.648 -81.476 1.00 75.88 299 LEU A N 1
ATOM 2481 C CA . LEU A 1 299 ? 83.102 69.879 -81.475 1.00 75.88 299 LEU A CA 1
ATOM 2482 C C . LEU A 1 299 ? 82.347 68.981 -80.479 1.00 75.88 299 LEU A C 1
ATOM 2484 O O . LEU A 1 299 ? 81.361 69.408 -79.878 1.00 75.88 299 LEU A O 1
ATOM 2488 N N . LYS A 1 300 ? 82.806 67.741 -80.264 1.00 72.88 300 LYS A N 1
ATOM 2489 C CA . LYS A 1 300 ? 82.223 66.839 -79.253 1.00 72.88 300 LYS A CA 1
ATOM 2490 C C . LYS A 1 300 ? 82.484 67.318 -77.824 1.00 72.88 300 LYS A C 1
ATOM 2492 O O . LYS A 1 300 ? 81.604 67.182 -76.976 1.00 72.88 300 LYS A O 1
ATOM 2497 N N . SER A 1 301 ? 83.671 67.865 -77.561 1.00 74.88 301 SER A N 1
ATOM 2498 C CA . SER A 1 301 ? 84.018 68.430 -76.254 1.00 74.88 301 SER A CA 1
ATOM 2499 C C . SER A 1 301 ? 83.159 69.655 -75.930 1.00 74.88 301 SER A C 1
ATOM 2501 O O . SER A 1 301 ? 82.589 69.727 -74.844 1.00 74.88 301 SER A O 1
ATOM 2503 N N . GLU A 1 302 ? 82.995 70.577 -76.883 1.00 78.31 302 GLU A N 1
ATOM 2504 C CA . GLU A 1 302 ? 82.163 71.777 -76.702 1.00 78.31 302 GLU A CA 1
ATOM 2505 C C . GLU A 1 302 ? 80.680 71.434 -76.511 1.00 78.31 302 GLU A C 1
ATOM 2507 O O . GLU A 1 302 ? 80.012 72.007 -75.649 1.00 78.31 302 GLU A O 1
ATOM 2512 N N . LEU A 1 303 ? 80.159 70.452 -77.259 1.00 76.94 303 LEU A N 1
ATOM 2513 C CA . LEU A 1 303 ? 78.777 70.000 -77.095 1.00 76.94 303 LEU A CA 1
ATOM 2514 C C . LEU A 1 303 ? 78.533 69.418 -75.694 1.00 76.94 303 LEU A C 1
ATOM 2516 O O . LEU A 1 303 ? 77.510 69.716 -75.076 1.00 76.94 303 LEU A O 1
ATOM 2520 N N . ASN A 1 304 ? 79.475 68.630 -75.169 1.00 76.69 304 ASN A N 1
ATOM 2521 C CA . ASN A 1 304 ? 79.370 68.080 -73.817 1.00 76.69 304 ASN A CA 1
ATOM 2522 C C . ASN A 1 304 ? 79.412 69.178 -72.743 1.00 76.69 304 ASN A C 1
ATOM 2524 O O . ASN A 1 304 ? 78.618 69.134 -71.804 1.00 76.69 304 ASN A O 1
ATOM 2528 N N . GLU A 1 305 ? 80.255 70.200 -72.907 1.00 80.50 305 GLU A N 1
ATOM 2529 C CA . GLU A 1 305 ? 80.328 71.325 -71.965 1.00 80.50 305 GLU A CA 1
ATOM 2530 C C . GLU A 1 305 ? 79.016 72.139 -71.929 1.00 80.50 305 GLU A C 1
ATOM 2532 O O . GLU A 1 305 ? 78.572 72.592 -70.869 1.00 80.50 305 GLU A O 1
ATOM 2537 N N . VAL A 1 306 ? 78.341 72.292 -73.075 1.00 78.19 306 VAL A N 1
ATOM 2538 C CA . VAL A 1 306 ? 77.022 72.946 -73.160 1.00 78.19 306 VAL A CA 1
ATOM 2539 C C . VAL A 1 306 ? 75.933 72.110 -72.481 1.00 78.19 306 VAL A C 1
ATOM 2541 O O . VAL A 1 306 ? 75.098 72.665 -71.760 1.00 78.19 306 VAL A O 1
ATOM 2544 N N . ILE A 1 307 ? 75.947 70.785 -72.660 1.00 77.06 307 ILE A N 1
ATOM 2545 C CA . ILE A 1 307 ? 75.002 69.872 -71.996 1.00 77.06 307 ILE A CA 1
ATOM 2546 C C . ILE A 1 307 ? 75.173 69.945 -70.472 1.00 77.06 307 ILE A C 1
ATOM 2548 O O . ILE A 1 307 ? 74.174 70.084 -69.761 1.00 77.06 307 ILE A O 1
ATOM 2552 N N . GLU A 1 308 ? 76.407 69.920 -69.961 1.00 79.44 308 GLU A N 1
ATOM 2553 C CA . GLU A 1 308 ? 76.666 70.022 -68.518 1.00 79.44 308 GLU A CA 1
ATOM 2554 C C . GLU A 1 308 ? 76.192 71.363 -67.939 1.00 79.44 308 GLU A C 1
ATOM 2556 O O . GLU A 1 308 ? 75.512 71.388 -66.907 1.00 79.44 308 GLU A O 1
ATOM 2561 N N . LYS A 1 309 ? 76.451 72.485 -68.627 1.00 80.25 309 LYS A N 1
ATOM 2562 C CA . LYS A 1 309 ? 75.958 73.811 -68.205 1.00 80.25 309 LYS A CA 1
ATOM 2563 C C . LYS A 1 309 ? 74.429 73.885 -68.195 1.00 80.25 309 LYS A C 1
ATOM 2565 O O . LYS A 1 309 ? 73.852 74.451 -67.262 1.00 80.25 309 LYS A O 1
ATOM 2570 N N . TYR A 1 310 ? 73.759 73.288 -69.182 1.00 75.75 310 TYR A N 1
ATOM 2571 C CA . TYR A 1 310 ? 72.296 73.238 -69.235 1.00 75.75 310 TYR A CA 1
ATOM 2572 C C . TYR A 1 310 ? 71.705 72.403 -68.088 1.00 75.75 310 TYR A C 1
ATOM 2574 O O . TYR A 1 310 ? 70.759 72.837 -67.426 1.00 75.75 310 TYR A O 1
ATOM 2582 N N . GLN A 1 311 ? 72.294 71.241 -67.788 1.00 74.12 311 GLN A N 1
ATOM 2583 C CA . GLN A 1 311 ? 71.865 70.394 -66.671 1.00 74.12 311 GLN A CA 1
ATOM 2584 C C . GLN A 1 311 ? 72.097 71.060 -65.307 1.00 74.12 311 GLN A C 1
ATOM 2586 O O . GLN A 1 311 ? 71.241 70.971 -64.422 1.00 74.12 311 GLN A O 1
ATOM 2591 N N . TYR A 1 312 ? 73.213 71.775 -65.135 1.00 77.50 312 TYR A N 1
ATOM 2592 C CA . TYR A 1 312 ? 73.481 72.538 -63.915 1.00 77.50 312 TYR A CA 1
ATOM 2593 C C . TYR A 1 312 ? 72.467 73.678 -63.720 1.00 77.50 312 TYR A C 1
ATOM 2595 O O . TYR A 1 312 ? 71.932 73.848 -62.624 1.00 77.50 312 TYR A O 1
ATOM 2603 N N . SER A 1 313 ? 72.137 74.413 -64.789 1.00 74.25 313 SER A N 1
ATOM 2604 C CA . SER A 1 313 ? 71.139 75.493 -64.766 1.00 74.25 313 SER A CA 1
ATOM 2605 C C . SER A 1 313 ? 69.731 74.995 -64.409 1.00 74.25 313 SER A C 1
ATOM 2607 O O . SER A 1 313 ? 69.084 75.572 -63.530 1.00 74.25 313 SER A O 1
ATOM 2609 N N . GLN A 1 314 ? 69.289 73.882 -65.010 1.00 73.94 314 GLN A N 1
ATOM 2610 C CA . GLN A 1 314 ? 68.007 73.234 -64.699 1.00 73.94 314 GLN A CA 1
ATOM 2611 C C . GLN A 1 314 ? 67.923 72.809 -63.224 1.00 73.94 314 GLN A C 1
ATOM 2613 O O . GLN A 1 314 ? 66.938 73.094 -62.540 1.00 73.94 314 GLN A O 1
ATOM 2618 N N . ASN A 1 315 ? 68.984 72.194 -62.693 1.00 73.94 315 ASN A N 1
ATOM 2619 C CA . ASN A 1 315 ? 69.038 71.791 -61.286 1.00 73.94 315 ASN A CA 1
ATOM 2620 C C . ASN A 1 315 ? 69.065 72.985 -60.321 1.00 73.94 315 ASN A C 1
ATOM 2622 O O . ASN A 1 315 ? 68.479 72.912 -59.239 1.00 73.94 315 ASN A O 1
ATOM 2626 N N . PHE A 1 316 ? 69.724 74.084 -60.697 1.00 77.62 316 PHE A N 1
ATOM 2627 C CA . PHE A 1 316 ? 69.734 75.315 -59.911 1.00 77.62 316 PHE A CA 1
ATOM 2628 C C . PHE A 1 316 ? 68.334 75.945 -59.837 1.00 77.62 316 PHE A C 1
ATOM 2630 O O . PHE A 1 316 ? 67.829 76.178 -58.739 1.00 77.62 316 PHE A O 1
ATOM 2637 N N . HIS A 1 317 ? 67.653 76.100 -60.979 1.00 73.62 317 HIS A N 1
ATOM 2638 C CA . HIS A 1 317 ? 66.294 76.657 -61.031 1.00 73.62 317 HIS A CA 1
ATOM 2639 C C . HIS A 1 317 ? 65.284 75.764 -60.298 1.00 73.62 317 HIS A C 1
ATOM 2641 O O . HIS A 1 317 ? 64.425 76.261 -59.570 1.00 73.62 317 HIS A O 1
ATOM 2647 N N . SER A 1 318 ? 65.417 74.437 -60.408 1.00 73.38 318 SER A N 1
ATOM 2648 C CA . SER A 1 318 ? 64.553 73.508 -59.672 1.00 73.38 318 SER A CA 1
ATOM 2649 C C . SER A 1 318 ? 64.720 73.627 -58.151 1.00 73.38 318 SER A C 1
ATOM 2651 O O . SER A 1 318 ? 63.740 73.457 -57.423 1.00 73.38 318 SER A O 1
ATOM 2653 N N . LYS A 1 319 ? 65.928 73.930 -57.651 1.00 78.50 319 LYS A N 1
ATOM 2654 C CA . LYS A 1 319 ? 66.170 74.169 -56.217 1.00 78.50 319 LYS A CA 1
ATOM 2655 C C . LYS A 1 319 ? 65.627 75.521 -55.751 1.00 78.50 319 LYS A C 1
ATOM 2657 O O . LYS A 1 319 ? 65.030 75.577 -54.678 1.00 78.50 319 LYS A O 1
ATOM 2662 N N . GLU A 1 320 ? 65.776 76.583 -56.542 1.00 77.56 320 GLU A N 1
ATOM 2663 C CA . GLU A 1 320 ? 65.218 77.904 -56.205 1.00 77.56 320 GLU A CA 1
ATOM 2664 C C . GLU A 1 320 ? 63.686 77.895 -56.159 1.00 77.56 320 GLU A C 1
ATOM 2666 O O . GLU A 1 320 ? 63.097 78.412 -5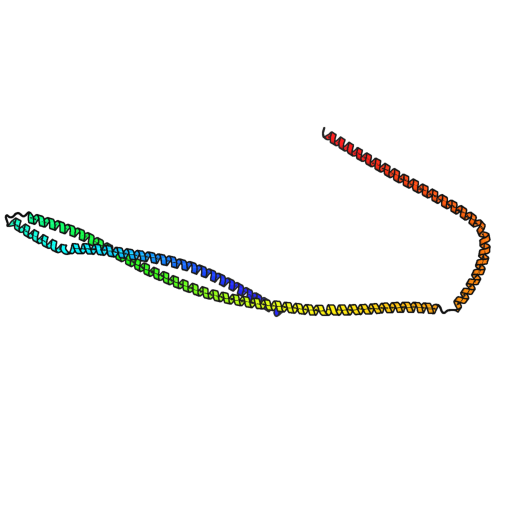5.208 1.00 77.56 320 GLU A O 1
ATOM 2671 N N . ILE A 1 321 ? 63.032 77.232 -57.121 1.00 77.06 321 ILE A N 1
ATOM 2672 C CA . ILE A 1 321 ? 61.572 77.056 -57.115 1.00 77.06 321 ILE A CA 1
ATOM 2673 C C . ILE A 1 321 ? 61.125 76.305 -55.853 1.00 77.06 321 ILE A C 1
ATOM 2675 O O . ILE A 1 321 ? 60.145 76.693 -55.216 1.00 77.06 321 ILE A O 1
ATOM 2679 N N . PHE A 1 322 ? 61.858 75.265 -55.442 1.00 78.38 322 PHE A N 1
ATOM 2680 C CA . PHE A 1 322 ? 61.538 74.508 -54.231 1.00 78.38 322 PHE A CA 1
ATOM 2681 C C . PHE A 1 322 ? 61.662 75.354 -52.949 1.00 78.38 322 PHE A C 1
ATOM 2683 O O . PHE A 1 322 ? 60.809 75.260 -52.058 1.00 78.38 322 PHE A O 1
ATOM 2690 N N . ILE A 1 323 ? 62.683 76.216 -52.862 1.00 80.06 323 ILE A N 1
ATOM 2691 C CA . ILE A 1 323 ? 62.861 77.149 -51.737 1.00 80.06 323 ILE A CA 1
ATOM 2692 C C . ILE A 1 323 ? 61.720 78.177 -51.701 1.00 80.06 323 ILE A C 1
ATOM 2694 O O . ILE A 1 323 ? 61.111 78.366 -50.648 1.00 80.06 323 ILE A O 1
ATOM 2698 N N . LEU A 1 324 ? 61.368 78.785 -52.839 1.00 80.19 324 LEU A N 1
ATOM 2699 C CA . LEU A 1 324 ? 60.273 79.761 -52.926 1.00 80.19 324 LEU A CA 1
ATOM 2700 C C . LEU A 1 324 ? 58.919 79.159 -52.526 1.00 80.19 324 LEU A C 1
ATOM 2702 O O . LEU A 1 324 ? 58.183 79.772 -51.753 1.00 80.19 324 LEU A O 1
ATOM 2706 N N . ILE A 1 325 ? 58.602 77.943 -52.985 1.00 79.00 325 ILE A N 1
ATOM 2707 C CA . ILE A 1 325 ? 57.365 77.241 -52.599 1.00 79.00 325 ILE A CA 1
ATOM 2708 C C . ILE A 1 325 ? 57.333 76.984 -51.087 1.00 79.00 325 ILE A C 1
ATOM 2710 O O . ILE A 1 325 ? 56.298 77.189 -50.449 1.00 79.00 325 ILE A O 1
ATOM 2714 N N . SER A 1 326 ? 58.461 76.579 -50.501 1.00 81.06 326 SER A N 1
ATOM 2715 C CA . SER A 1 326 ? 58.563 76.335 -49.057 1.00 81.06 326 SER A CA 1
ATOM 2716 C C . SER A 1 326 ? 58.357 77.619 -48.241 1.00 81.06 326 SER A C 1
ATOM 2718 O O . SER A 1 326 ? 57.673 77.591 -47.216 1.00 81.06 326 SER A O 1
ATOM 2720 N N . GLN A 1 327 ? 58.885 78.753 -48.716 1.00 80.12 327 GLN A N 1
ATOM 2721 C CA . GLN A 1 327 ? 58.707 80.063 -48.085 1.00 80.12 327 GLN A CA 1
ATOM 2722 C C . GLN A 1 327 ? 57.240 80.519 -48.133 1.00 80.12 327 GLN A C 1
ATOM 2724 O O . GLN A 1 327 ? 56.673 80.870 -47.100 1.00 80.12 327 GLN A O 1
ATOM 2729 N N . ILE A 1 328 ? 56.590 80.412 -49.301 1.00 80.88 328 ILE A N 1
ATOM 2730 C CA . ILE A 1 328 ? 55.168 80.752 -49.473 1.00 80.88 328 ILE A CA 1
ATOM 2731 C C . ILE A 1 328 ? 54.296 79.918 -48.527 1.00 80.88 328 ILE A C 1
ATOM 2733 O O . ILE A 1 328 ? 53.405 80.455 -47.875 1.00 80.88 328 ILE A O 1
ATOM 2737 N N . GLN A 1 329 ? 54.565 78.616 -48.387 1.00 80.94 329 GLN A N 1
ATOM 2738 C CA . GLN A 1 329 ? 53.819 77.754 -47.464 1.00 80.94 329 GLN A CA 1
ATOM 2739 C C . GLN A 1 329 ? 54.005 78.146 -45.988 1.00 80.94 329 GLN A C 1
ATOM 2741 O O . GLN A 1 329 ? 53.063 78.018 -45.197 1.00 80.94 329 GLN A O 1
ATOM 2746 N N . ALA A 1 330 ? 55.197 78.610 -45.601 1.00 79.25 330 ALA A N 1
ATOM 2747 C CA . ALA A 1 330 ? 55.458 79.107 -44.253 1.00 79.25 330 ALA A CA 1
ATOM 2748 C C . ALA A 1 330 ? 54.704 80.420 -43.980 1.00 79.25 330 ALA A C 1
ATOM 2750 O O . ALA A 1 330 ? 54.054 80.544 -42.938 1.00 79.25 330 ALA A O 1
ATOM 2751 N N . ASP A 1 331 ? 54.706 81.346 -44.939 1.00 81.25 331 ASP A N 1
ATOM 2752 C CA . ASP A 1 331 ? 53.968 82.607 -44.845 1.00 81.25 331 ASP A CA 1
ATOM 2753 C C . ASP A 1 331 ? 52.449 82.373 -44.820 1.00 81.25 331 ASP A C 1
ATOM 2755 O O . ASP A 1 331 ? 51.742 82.977 -44.012 1.00 81.25 331 ASP A O 1
ATOM 2759 N N . GLN A 1 332 ? 51.939 81.421 -45.611 1.00 81.00 332 GLN A N 1
ATOM 2760 C CA . GLN A 1 332 ? 50.530 81.016 -45.584 1.00 81.00 332 GLN A CA 1
ATOM 2761 C C . GLN A 1 332 ? 50.123 80.508 -44.190 1.00 81.00 332 GLN A C 1
ATOM 2763 O O . GLN A 1 332 ? 49.096 80.921 -43.651 1.00 81.00 332 GLN A O 1
ATOM 2768 N N . LYS A 1 333 ? 50.962 79.666 -43.562 1.00 83.25 333 LYS A N 1
ATOM 2769 C CA . LYS A 1 333 ? 50.742 79.189 -42.185 1.00 83.25 333 LYS A CA 1
ATOM 2770 C C . LYS A 1 333 ? 50.754 80.330 -41.170 1.00 83.25 333 LYS A C 1
ATOM 2772 O O . LYS A 1 333 ? 49.968 80.294 -40.223 1.00 83.25 333 LYS A O 1
ATOM 2777 N N . LEU A 1 334 ? 51.623 81.327 -41.345 1.00 81.69 334 LEU A N 1
ATOM 2778 C CA . LEU A 1 334 ? 51.681 82.502 -40.474 1.00 81.69 334 LEU A CA 1
ATOM 2779 C C . LEU A 1 334 ? 50.411 83.359 -40.610 1.00 81.69 334 LEU A C 1
ATOM 2781 O O . LEU A 1 334 ? 49.846 83.777 -39.598 1.00 81.69 334 LEU A O 1
ATOM 2785 N N . ILE A 1 335 ? 49.923 83.566 -41.837 1.00 80.88 335 ILE A N 1
ATOM 2786 C CA . ILE A 1 335 ? 48.666 84.275 -42.119 1.00 80.88 335 ILE A CA 1
ATOM 2787 C C . ILE A 1 335 ? 47.475 83.533 -41.502 1.00 80.88 335 ILE A C 1
ATOM 2789 O O . ILE A 1 335 ? 46.666 84.159 -40.814 1.00 80.88 335 ILE A O 1
ATOM 2793 N N . ASP A 1 336 ? 47.391 82.210 -41.662 1.00 80.69 336 ASP A N 1
ATOM 2794 C CA . ASP A 1 336 ? 46.332 81.397 -41.053 1.00 80.69 336 ASP A CA 1
ATOM 2795 C C . ASP A 1 336 ? 46.352 81.488 -39.520 1.00 80.69 336 ASP A C 1
ATOM 2797 O O . ASP A 1 336 ? 45.299 81.607 -38.885 1.00 80.69 336 ASP A O 1
ATOM 2801 N N . LEU A 1 337 ? 47.543 81.502 -38.909 1.00 80.62 337 LEU A N 1
ATOM 2802 C CA . LEU A 1 337 ? 47.728 81.725 -37.472 1.00 80.62 337 LEU A CA 1
ATOM 2803 C C . LEU A 1 337 ? 47.271 83.124 -37.041 1.00 80.62 337 LEU A C 1
ATOM 2805 O O . LEU A 1 337 ? 46.573 83.248 -36.030 1.00 80.62 337 LEU A O 1
ATOM 2809 N N . MET A 1 338 ? 47.613 84.167 -37.803 1.00 78.06 338 MET A N 1
ATOM 2810 C CA . MET A 1 338 ? 47.163 85.537 -37.534 1.00 78.06 338 MET A CA 1
ATOM 2811 C C . MET A 1 338 ? 45.641 85.678 -37.667 1.00 78.06 338 MET A C 1
ATOM 2813 O O . MET A 1 338 ? 45.010 86.286 -36.801 1.00 78.06 338 MET A O 1
ATOM 2817 N N . LEU A 1 339 ? 45.023 85.065 -38.681 1.00 75.12 339 LEU A N 1
ATOM 2818 C CA . LEU A 1 339 ? 43.567 85.052 -38.858 1.00 75.12 339 LEU A CA 1
ATOM 2819 C C . LEU A 1 339 ? 42.854 84.267 -37.746 1.00 75.12 339 LEU A C 1
ATOM 2821 O O . LEU A 1 339 ? 41.793 84.695 -37.290 1.00 75.12 339 LEU A O 1
ATOM 2825 N N . LYS A 1 340 ? 43.439 83.167 -37.249 1.00 75.88 340 LYS A N 1
ATOM 2826 C CA . LYS A 1 340 ? 42.922 82.438 -36.076 1.00 75.88 340 LYS A CA 1
ATOM 2827 C C . LYS A 1 340 ? 42.984 83.283 -34.803 1.00 75.88 340 LYS A C 1
ATOM 2829 O O . LYS A 1 340 ? 42.021 83.295 -34.043 1.00 75.88 340 LYS A O 1
ATOM 2834 N N . LYS A 1 341 ? 44.078 84.026 -34.592 1.00 72.12 341 LYS A N 1
ATOM 2835 C CA . LYS A 1 341 ? 44.241 84.931 -33.440 1.00 72.12 341 LYS A CA 1
ATOM 2836 C C . LYS A 1 341 ? 43.238 86.092 -33.466 1.00 72.12 341 LYS A C 1
ATOM 2838 O O . LYS A 1 341 ? 42.754 86.491 -32.416 1.00 72.12 341 LYS A O 1
ATOM 2843 N N . ARG A 1 342 ? 42.874 86.579 -34.658 1.00 68.38 342 ARG A N 1
ATOM 2844 C CA . ARG A 1 342 ? 41.906 87.674 -34.868 1.00 68.38 342 ARG A CA 1
ATOM 2845 C C . ARG A 1 342 ? 40.430 87.263 -34.762 1.00 68.38 342 ARG A C 1
ATOM 2847 O O . ARG A 1 342 ? 39.571 88.127 -34.813 1.00 68.38 342 ARG A O 1
ATOM 2854 N N . LYS A 1 343 ? 40.121 85.965 -34.660 1.00 66.94 343 LYS A N 1
ATOM 2855 C CA . LYS A 1 343 ? 38.765 85.459 -34.353 1.00 66.94 343 LYS A CA 1
ATOM 2856 C C . LYS A 1 343 ? 38.556 85.178 -32.855 1.00 66.94 343 LYS A C 1
ATOM 2858 O O . LYS A 1 343 ? 37.472 84.756 -32.473 1.00 66.94 343 LYS A O 1
ATOM 2863 N N . LEU A 1 344 ? 39.590 85.372 -32.029 1.00 56.84 344 LEU A N 1
ATOM 2864 C CA . LEU A 1 344 ? 39.595 85.121 -30.580 1.00 56.84 344 LEU A CA 1
ATOM 2865 C C . LEU A 1 344 ? 39.698 86.412 -29.733 1.00 56.84 344 LEU A C 1
ATOM 2867 O O . LEU A 1 344 ? 39.759 86.317 -28.510 1.00 56.84 344 LEU A O 1
ATOM 2871 N N . VAL A 1 345 ? 39.698 87.590 -30.374 1.00 48.59 345 VAL A N 1
ATOM 2872 C CA . VAL A 1 345 ? 39.659 88.956 -29.805 1.00 48.59 345 VAL A CA 1
ATOM 2873 C C . VAL A 1 345 ? 38.797 89.802 -30.727 1.00 48.59 345 VAL A C 1
ATOM 2875 O O . VAL A 1 345 ? 37.988 90.597 -30.207 1.00 48.59 345 VAL A O 1
#

Secondary structure (DSSP, 8-state):
-HHHHHHHHHHHHHHHHHHHHHHHHHHHHHHHHHHHHHHHHHHHHHHHHHHHHHHHHHHHHHHHHHHHHHHHHHHHHTTHHHHHHHHHHHHHHHHHHHHH--S-THHHHHHHHHHHHHHHHHHHHHHHHHHHHHHHHHHHHHHHHHHHHHHHHHHHHHHHHHHHHHHHHHHHHHHHHHHHHHHHHHHHHHHHHHHHHHHHHHHHHHHHHHHHHHHHHHHHHHHHHHHHHHHHHHHHHHHHHHHHHHHHHHS--HHHHHHHHHHHHHHHHHHHHHHHHHHHHHHHHHHHHHHHHHHHHHHHHHHHHHHHHHHHHHHHHHHHHHHHHHHHHHHHHHHHHHHHHTT--

pLDDT: mean 83.77, std 13.35, range [48.59, 98.25]